Protein AF-A0A8J1YRP2-F1 (afdb_monomer_lite)

Secondary structure (DSSP, 8-state):
----EEEEHHHH----TT-------SHHHHHHHHTSPBPTTSPBPTTT---TTTTSHHHHHHHHHHHTTTTTT-B--EEETTTEEEE-BTTSSSS----TTSS-B-----TT----STTEEEE--SSTT-B-S-EEEESS--GGGTTTS-EEEE--SSTTTHHHHHHHS-B-TTS-BSS-EEEE-

pLDDT: mean 81.06, std 19.36, range [32.97, 98.31]

Radius of gyration: 17.51 Å; chains: 1; bounding box: 32×32×60 Å

Sequence (185 aa):
MSNALRVPVSVLFFFRLNRLQETPTSSADRDLLRSSPQDSRGSFLPSNIAPRIARLRGNQNFLALAASGYYDGTIFHRNIKAFMIQGGDPNGTGKGGQSIWDRPFADEVRQTLRFNTRGIVAMANGGPDTNKSQFFITYAKQTSLDGKYSIFGKVIDGADSTLDLMEKVPVNEKSRPLVEVRLYN

Structure (mmCIF, N/CA/C/O backbone):
data_AF-A0A8J1YRP2-F1
#
_entry.id   AF-A0A8J1YRP2-F1
#
loop_
_atom_site.group_PDB
_atom_site.id
_atom_site.type_symbol
_atom_site.label_atom_id
_atom_site.label_alt_id
_atom_site.label_comp_id
_atom_site.label_asym_id
_atom_site.label_entity_id
_atom_site.label_seq_id
_atom_site.pdbx_PDB_ins_code
_atom_site.Cartn_x
_atom_site.Cartn_y
_atom_site.Cartn_z
_atom_site.occupancy
_atom_site.B_iso_or_equiv
_atom_site.auth_seq_id
_atom_site.auth_comp_id
_atom_site.auth_asym_id
_atom_site.auth_atom_id
_atom_site.pdbx_PDB_model_num
ATOM 1 N N . MET A 1 1 ? -16.092 -18.349 14.918 1.00 40.84 1 MET A N 1
ATOM 2 C CA . MET A 1 1 ? -16.184 -17.683 13.599 1.00 40.84 1 MET A CA 1
ATOM 3 C C . MET A 1 1 ? -15.313 -16.434 13.675 1.00 40.84 1 MET A C 1
ATOM 5 O O . MET A 1 1 ? -15.473 -15.688 14.627 1.00 40.84 1 MET A O 1
ATOM 9 N N . SER A 1 2 ? -14.308 -16.276 12.808 1.00 49.97 2 SER A N 1
ATOM 10 C CA . SER A 1 2 ? -13.352 -15.156 12.906 1.00 49.97 2 SER A CA 1
ATOM 11 C C . SER A 1 2 ? -14.024 -13.836 12.503 1.00 49.97 2 SER A C 1
ATOM 13 O O . SER A 1 2 ? -14.558 -13.753 11.400 1.00 49.97 2 SER A O 1
ATOM 15 N N . ASN A 1 3 ? -13.975 -12.820 13.373 1.00 66.44 3 ASN A N 1
ATOM 16 C CA . ASN A 1 3 ? -14.531 -11.469 13.167 1.00 66.44 3 ASN A CA 1
ATOM 17 C C . ASN A 1 3 ? -13.722 -10.610 12.167 1.00 66.44 3 ASN A C 1
ATOM 19 O O . ASN A 1 3 ? -13.788 -9.386 12.215 1.00 66.44 3 ASN A O 1
ATOM 23 N N . ALA A 1 4 ? -12.921 -11.218 11.290 1.00 75.19 4 ALA A N 1
ATOM 24 C CA . ALA A 1 4 ? -12.064 -10.482 10.368 1.00 75.19 4 ALA A CA 1
ATOM 25 C C . ALA A 1 4 ? -12.878 -9.719 9.308 1.00 75.19 4 ALA A C 1
ATOM 27 O O . ALA A 1 4 ? -13.775 -10.283 8.672 1.00 75.19 4 ALA A O 1
ATOM 28 N N . LEU A 1 5 ? -12.515 -8.455 9.068 1.00 81.62 5 LEU A N 1
ATOM 29 C CA . LEU A 1 5 ? -13.041 -7.676 7.950 1.00 81.62 5 LEU A CA 1
ATOM 30 C C . LEU A 1 5 ? -12.453 -8.242 6.653 1.00 81.62 5 LEU A C 1
ATOM 32 O O . LEU A 1 5 ? -11.240 -8.197 6.438 1.00 81.62 5 LEU A O 1
ATOM 36 N N . ARG A 1 6 ? -13.311 -8.796 5.793 1.00 80.81 6 ARG A N 1
ATOM 37 C CA . ARG A 1 6 ? -12.904 -9.358 4.502 1.00 80.81 6 ARG A CA 1
ATOM 38 C C . ARG A 1 6 ? -12.938 -8.280 3.430 1.00 80.81 6 ARG A C 1
ATOM 40 O O . ARG A 1 6 ? -13.972 -7.652 3.220 1.00 80.81 6 ARG A O 1
ATOM 47 N N . VAL A 1 7 ? -11.817 -8.095 2.751 1.00 75.00 7 VAL A N 1
ATOM 48 C CA . VAL A 1 7 ? -11.668 -7.166 1.634 1.00 75.00 7 VAL A CA 1
ATOM 49 C C . VAL A 1 7 ? -11.379 -8.001 0.396 1.00 75.00 7 VAL A C 1
ATOM 51 O O . VAL A 1 7 ? -10.341 -8.667 0.356 1.00 75.00 7 VAL A O 1
ATOM 54 N N . PRO A 1 8 ? -12.279 -8.018 -0.599 1.00 74.38 8 PRO A N 1
ATOM 55 C CA . PRO A 1 8 ? -12.006 -8.764 -1.801 1.00 74.38 8 PRO A CA 1
ATOM 56 C C . PRO A 1 8 ? -10.872 -8.080 -2.562 1.00 74.38 8 PRO A C 1
ATOM 58 O O . PRO A 1 8 ? -10.822 -6.852 -2.689 1.00 74.38 8 PRO A O 1
ATOM 61 N N . VAL A 1 9 ? -9.968 -8.884 -3.099 1.00 65.25 9 VAL A N 1
ATOM 62 C CA . VAL A 1 9 ? -8.886 -8.449 -3.971 1.00 65.25 9 VAL A CA 1
ATOM 63 C C . VAL A 1 9 ? -9.492 -7.681 -5.155 1.00 65.25 9 VAL A C 1
ATOM 65 O O . VAL A 1 9 ? -8.979 -6.620 -5.494 1.00 65.25 9 VAL A O 1
ATOM 68 N N . SER A 1 10 ? -10.682 -8.072 -5.640 1.00 65.06 10 SER A N 1
ATOM 69 C CA . SER A 1 10 ? -11.483 -7.353 -6.652 1.00 65.06 10 SER A CA 1
ATOM 70 C C . SER A 1 10 ? -11.666 -5.839 -6.389 1.00 65.06 10 SER A C 1
ATOM 72 O O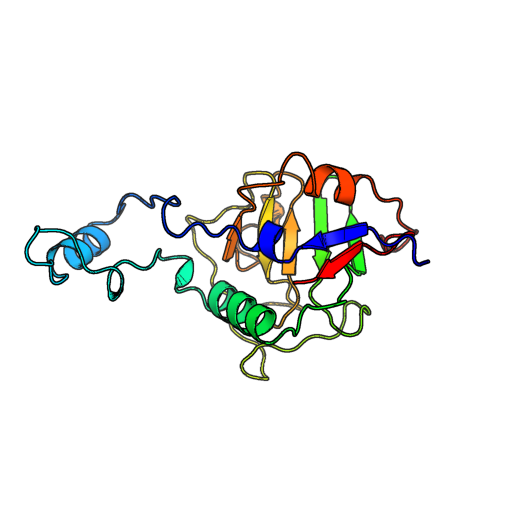 . SER A 1 10 ? -11.612 -5.051 -7.333 1.00 65.06 10 SER A O 1
ATOM 74 N N . VAL A 1 11 ? -11.792 -5.402 -5.125 1.00 59.66 11 VAL A N 1
ATOM 75 C CA . VAL A 1 11 ? -11.923 -3.975 -4.739 1.00 59.66 11 VAL A CA 1
ATOM 76 C C . VAL A 1 11 ? -10.613 -3.202 -4.930 1.00 59.66 11 VAL A C 1
ATOM 78 O O . VAL A 1 11 ? -10.632 -2.026 -5.288 1.00 59.66 11 VAL A O 1
ATOM 81 N N . LEU A 1 12 ? -9.458 -3.858 -4.784 1.00 56.12 12 LEU A N 1
ATOM 82 C CA . LEU A 1 12 ? -8.166 -3.294 -5.204 1.00 56.12 12 LEU A CA 1
ATOM 83 C C . LEU A 1 12 ? -7.935 -3.414 -6.716 1.00 56.12 12 LEU A C 1
ATOM 85 O O . LEU A 1 12 ? -7.135 -2.677 -7.290 1.00 56.12 12 LEU A O 1
ATOM 89 N N . PHE A 1 13 ? -8.625 -4.358 -7.348 1.00 53.44 13 PHE A N 1
ATOM 90 C CA . PHE A 1 13 ? -8.430 -4.802 -8.727 1.00 53.44 13 PHE A CA 1
ATOM 91 C C . PHE A 1 13 ? -9.177 -3.995 -9.769 1.00 53.44 13 PHE A C 1
ATOM 93 O O . PHE A 1 13 ? -9.052 -4.277 -10.963 1.00 53.44 13 PHE A O 1
ATOM 100 N N . PHE A 1 14 ? -9.890 -2.949 -9.370 1.00 48.50 14 PHE A N 1
ATOM 101 C CA . PHE A 1 14 ? -10.460 -2.021 -10.326 1.00 48.50 14 PHE A CA 1
ATOM 102 C C . PHE A 1 14 ? -9.378 -1.099 -10.931 1.00 48.50 14 PHE A C 1
ATOM 104 O O . PHE A 1 14 ? -9.433 0.123 -10.894 1.00 48.50 14 PHE A O 1
ATOM 111 N N . PHE A 1 15 ? -8.414 -1.695 -11.626 1.00 42.34 15 PHE A N 1
ATOM 112 C CA . PHE A 1 15 ? -7.890 -1.111 -12.847 1.00 42.34 15 PHE A CA 1
ATOM 113 C C . PHE A 1 15 ? -8.860 -1.461 -13.957 1.00 42.34 15 PHE A C 1
ATOM 115 O O . PHE A 1 15 ? -8.647 -2.389 -14.737 1.00 42.34 15 PHE A O 1
ATOM 122 N N . ARG A 1 16 ? -9.944 -0.693 -14.080 1.00 37.22 16 ARG A N 1
ATOM 123 C CA . ARG A 1 16 ? -10.623 -0.682 -15.369 1.00 37.22 16 ARG A CA 1
ATOM 124 C C . ARG A 1 16 ? -9.638 -0.049 -16.351 1.00 37.22 16 ARG A C 1
ATOM 126 O O . ARG A 1 16 ? -9.471 1.170 -16.358 1.00 37.22 16 ARG A O 1
ATOM 133 N N . LEU A 1 17 ? -9.029 -0.886 -17.192 1.00 39.69 17 LEU A N 1
ATOM 134 C CA . LEU A 1 17 ? -8.173 -0.566 -18.348 1.00 39.69 17 LEU A CA 1
ATOM 135 C C . LEU A 1 17 ? -8.757 0.488 -19.319 1.00 39.69 17 LEU A C 1
ATOM 137 O O . LEU A 1 17 ? -8.124 0.813 -20.311 1.00 39.69 17 LEU A O 1
ATOM 141 N N . ASN A 1 18 ? -9.930 1.061 -19.032 1.00 32.97 18 ASN A N 1
ATOM 142 C CA . ASN A 1 18 ? -10.639 2.014 -19.877 1.00 32.97 18 ASN A CA 1
ATOM 143 C C . ASN A 1 18 ? -10.766 3.433 -19.308 1.00 32.97 18 ASN A C 1
ATOM 145 O O . ASN A 1 18 ? -11.450 4.245 -19.930 1.00 32.97 18 ASN A O 1
ATOM 149 N N . ARG A 1 19 ? -10.180 3.784 -18.150 1.00 35.91 19 ARG A N 1
ATOM 150 C CA . ARG A 1 19 ? -10.361 5.162 -17.643 1.00 35.91 19 ARG A CA 1
ATOM 151 C C . ARG A 1 19 ? -9.274 5.743 -16.745 1.00 35.91 19 ARG A C 1
ATOM 153 O O . ARG A 1 19 ? -9.560 6.534 -15.856 1.00 35.91 19 ARG A O 1
ATOM 160 N N . LEU A 1 20 ? -8.018 5.469 -17.063 1.00 37.38 20 LEU A N 1
ATOM 161 C CA . LEU A 1 20 ? -7.028 6.540 -16.994 1.00 37.38 20 LEU A CA 1
ATOM 162 C C . LEU A 1 20 ? -6.769 6.940 -18.438 1.00 37.38 20 LEU A C 1
ATOM 164 O O . LEU A 1 20 ? -5.880 6.403 -19.091 1.00 37.38 20 LEU A O 1
ATOM 168 N N . GLN A 1 21 ? -7.618 7.829 -18.960 1.00 37.88 21 GLN A N 1
ATOM 169 C CA . GLN A 1 21 ? -7.232 8.620 -20.118 1.00 37.88 21 GLN A CA 1
ATOM 170 C C . GLN A 1 21 ? -6.044 9.475 -19.670 1.00 37.88 21 GLN A C 1
ATOM 172 O O . GLN A 1 21 ? -6.203 10.625 -19.274 1.00 37.88 21 GLN A O 1
ATOM 177 N N . GLU A 1 22 ? -4.837 8.917 -19.721 1.00 41.91 22 GLU A N 1
ATOM 178 C CA . GLU A 1 22 ? -3.716 9.750 -20.110 1.00 41.91 22 GLU A CA 1
ATOM 179 C C . GLU A 1 22 ? -4.039 10.142 -21.553 1.00 41.91 22 GLU A C 1
ATOM 181 O O . GLU A 1 22 ? -3.798 9.385 -22.491 1.00 41.91 22 GLU A O 1
ATOM 186 N N . THR A 1 23 ? -4.697 11.292 -21.739 1.00 38.69 23 THR A N 1
ATOM 187 C CA . THR A 1 23 ? -4.646 11.972 -23.033 1.00 38.69 23 THR A CA 1
ATOM 188 C C . THR A 1 23 ? -3.172 12.000 -23.417 1.00 38.69 23 THR A C 1
ATOM 190 O O . THR A 1 23 ? -2.392 12.457 -22.581 1.00 38.69 23 THR A O 1
ATOM 193 N N . PRO A 1 24 ? -2.755 11.499 -24.591 1.00 43.19 24 PRO A N 1
ATOM 194 C CA . PRO A 1 24 ? -1.345 11.489 -24.960 1.00 43.19 24 PRO A CA 1
ATOM 195 C C . PRO A 1 24 ? -0.830 12.933 -24.913 1.00 43.19 24 PRO A C 1
ATOM 197 O O . PRO A 1 24 ? -1.204 13.773 -25.741 1.00 43.19 24 PRO A O 1
ATOM 200 N N . THR A 1 25 ? -0.064 13.237 -23.862 1.00 43.47 25 THR A N 1
ATOM 201 C CA . THR A 1 25 ? 0.380 14.593 -23.510 1.00 43.47 25 THR A CA 1
ATOM 202 C C . THR A 1 25 ? 1.659 14.972 -24.243 1.00 43.47 25 THR A C 1
ATOM 204 O O . THR A 1 25 ? 1.977 16.154 -24.329 1.00 43.47 25 THR A O 1
ATOM 207 N N . SER A 1 26 ? 2.370 13.994 -24.813 1.00 54.38 26 SER A N 1
ATOM 208 C CA . SER A 1 26 ? 3.599 14.203 -25.575 1.00 54.38 26 SER A CA 1
ATOM 209 C C . SER A 1 26 ? 3.415 13.898 -27.067 1.00 54.38 26 SER A C 1
ATOM 211 O O . SER A 1 26 ? 2.577 13.078 -27.452 1.00 54.38 26 SER A O 1
ATOM 213 N N . SER A 1 27 ? 4.206 14.555 -27.921 1.00 51.16 27 SER A N 1
ATOM 214 C CA . SER A 1 27 ? 4.260 14.271 -29.363 1.00 51.16 27 SER A CA 1
ATOM 215 C C . SER A 1 27 ? 4.633 12.812 -29.640 1.00 51.16 27 SER A C 1
ATOM 217 O O . SER A 1 27 ? 3.983 12.166 -30.452 1.00 51.16 27 SER A O 1
ATOM 219 N N . ALA A 1 28 ? 5.575 12.259 -28.873 1.00 52.09 28 ALA A N 1
ATOM 220 C CA . ALA A 1 28 ? 6.002 10.866 -28.982 1.00 52.09 28 ALA A CA 1
ATOM 221 C C . ALA A 1 28 ? 4.869 9.862 -28.692 1.00 52.09 28 ALA A C 1
ATOM 223 O O . ALA A 1 28 ? 4.744 8.855 -29.386 1.00 52.09 28 ALA A O 1
ATOM 224 N N . ASP A 1 29 ? 4.002 10.146 -27.711 1.00 49.16 29 ASP A N 1
ATOM 225 C CA . ASP A 1 29 ? 2.844 9.291 -27.414 1.00 49.16 29 ASP A CA 1
ATOM 226 C C . ASP A 1 29 ? 1.795 9.348 -28.541 1.00 49.16 29 ASP A C 1
ATOM 228 O O . ASP A 1 29 ? 1.151 8.342 -28.843 1.00 49.16 29 ASP A O 1
ATOM 232 N N . ARG A 1 30 ? 1.635 10.506 -29.200 1.00 57.31 30 ARG A N 1
ATOM 233 C CA . ARG A 1 30 ? 0.752 10.653 -30.372 1.00 57.31 30 ARG A CA 1
ATOM 234 C C . ARG A 1 30 ? 1.306 9.928 -31.596 1.00 57.31 30 ARG A C 1
ATOM 236 O O . ARG A 1 30 ? 0.523 9.338 -32.339 1.00 57.31 30 ARG A O 1
ATOM 243 N N . ASP A 1 31 ? 2.620 9.934 -31.779 1.00 57.06 31 ASP A N 1
ATOM 244 C CA . ASP A 1 31 ? 3.290 9.255 -32.892 1.00 57.06 31 ASP A CA 1
ATOM 245 C C . ASP A 1 31 ? 3.261 7.727 -32.730 1.00 57.06 31 ASP A C 1
ATOM 247 O O . ASP A 1 31 ? 3.012 7.009 -33.698 1.00 57.06 31 ASP A O 1
ATOM 251 N N . LEU A 1 32 ? 3.398 7.219 -31.499 1.00 51.56 32 LEU A N 1
ATOM 252 C CA . LEU A 1 32 ? 3.183 5.801 -31.169 1.00 51.56 32 LEU A CA 1
ATOM 253 C C . LEU A 1 32 ? 1.730 5.355 -31.392 1.00 51.56 32 LEU A C 1
ATOM 255 O O . LEU A 1 32 ? 1.480 4.232 -31.832 1.00 51.56 32 LEU A O 1
ATOM 259 N N . LEU A 1 33 ? 0.761 6.236 -31.123 1.00 53.84 33 LEU A N 1
ATOM 260 C CA . LEU A 1 33 ? -0.645 5.967 -31.423 1.00 53.84 33 LEU A CA 1
ATOM 261 C C . LEU A 1 33 ? -0.872 5.875 -32.938 1.00 53.84 33 LEU A C 1
ATOM 263 O O . LEU A 1 33 ? -1.530 4.955 -33.409 1.00 53.84 33 LEU A O 1
ATOM 267 N N . ARG A 1 34 ? -0.299 6.809 -33.708 1.00 59.34 34 ARG A N 1
ATOM 268 C CA . ARG A 1 34 ? -0.444 6.879 -35.173 1.00 59.34 34 ARG A CA 1
ATOM 269 C C . ARG A 1 34 ? 0.252 5.737 -35.913 1.00 59.34 34 ARG A C 1
ATOM 271 O O . ARG A 1 34 ? -0.201 5.380 -36.993 1.00 59.34 34 ARG A O 1
ATOM 278 N N . SER A 1 35 ? 1.318 5.169 -35.350 1.00 56.94 35 SER A N 1
ATOM 279 C CA . SER A 1 35 ? 2.045 4.034 -35.938 1.00 56.94 35 SER A CA 1
ATOM 280 C C . SER A 1 35 ? 1.477 2.661 -35.557 1.00 56.94 35 SER A C 1
ATOM 282 O O . SER A 1 35 ? 1.935 1.641 -36.072 1.00 56.94 35 SER A O 1
ATOM 284 N N . SER A 1 36 ? 0.474 2.611 -34.676 1.00 55.91 36 SER A N 1
ATOM 285 C CA . SER A 1 36 ? -0.138 1.356 -34.238 1.00 55.91 36 SER A CA 1
ATOM 286 C C . SER A 1 36 ? -1.098 0.787 -35.299 1.00 55.91 36 SER A C 1
ATOM 288 O O . SER A 1 36 ? -1.969 1.519 -35.774 1.00 55.91 36 SER A O 1
ATOM 290 N N . PRO A 1 37 ? -1.013 -0.519 -35.633 1.00 54.34 37 PRO A N 1
ATOM 291 C CA . PRO A 1 37 ? -1.976 -1.194 -36.499 1.00 54.34 37 PRO A CA 1
ATOM 292 C C . PRO A 1 37 ? -3.422 -1.020 -36.016 1.00 54.34 37 PRO A C 1
ATOM 294 O O . PRO A 1 37 ? -3.736 -1.246 -34.841 1.00 54.34 37 PRO A O 1
ATOM 297 N N . GLN A 1 38 ? -4.293 -0.624 -36.940 1.00 59.19 38 GLN A N 1
ATOM 298 C CA . GLN A 1 38 ? -5.734 -0.506 -36.732 1.00 59.19 38 GLN A CA 1
ATOM 299 C C . GLN A 1 38 ? -6.435 -1.780 -37.211 1.00 59.19 38 GLN A C 1
ATOM 301 O O . GLN A 1 38 ? -5.977 -2.434 -38.149 1.00 59.19 38 GLN A O 1
ATOM 306 N N . ASP A 1 39 ? -7.544 -2.140 -36.568 1.00 60.94 39 ASP A N 1
ATOM 307 C CA . ASP A 1 39 ? -8.444 -3.162 -37.089 1.00 60.94 39 ASP A CA 1
ATOM 308 C C . ASP A 1 39 ? -9.205 -2.643 -38.321 1.00 60.94 39 ASP A C 1
ATOM 310 O O . ASP A 1 39 ? -9.162 -1.462 -38.672 1.00 60.94 39 ASP A O 1
ATOM 314 N N . SER A 1 40 ? -9.944 -3.531 -38.980 1.00 60.97 40 SER A N 1
ATOM 315 C CA . SER A 1 40 ? -10.744 -3.213 -40.171 1.00 60.97 40 SER A CA 1
ATOM 316 C C . SER A 1 40 ? -11.845 -2.166 -39.945 1.00 60.97 40 SER A C 1
ATOM 318 O O . SER A 1 40 ? -12.499 -1.755 -40.900 1.00 60.97 40 SER A O 1
ATOM 320 N N . ARG A 1 41 ? -12.057 -1.718 -38.702 1.00 69.12 41 ARG A N 1
ATOM 321 C CA . ARG A 1 41 ? -13.010 -0.671 -38.315 1.00 69.12 41 ARG A CA 1
ATOM 322 C C . ARG A 1 41 ? -12.305 0.626 -37.898 1.00 69.12 41 ARG A C 1
ATOM 324 O O . ARG A 1 41 ? -12.958 1.528 -37.379 1.00 69.12 41 ARG A O 1
ATOM 331 N N . GLY A 1 42 ? -10.988 0.726 -38.105 1.00 55.50 42 GLY A N 1
ATOM 332 C CA . GLY A 1 42 ? -10.180 1.893 -37.740 1.00 55.50 42 GLY A CA 1
ATOM 333 C C . GLY A 1 42 ? -9.900 2.010 -36.239 1.00 55.50 42 GLY A C 1
ATOM 334 O O . GLY A 1 42 ? -9.415 3.046 -35.784 1.00 55.50 42 GLY A O 1
ATOM 335 N N . SER A 1 43 ? -10.207 0.978 -35.449 1.00 53.88 43 SER A N 1
ATOM 336 C CA . SER A 1 43 ? -9.947 0.971 -34.011 1.00 53.88 43 SER A CA 1
ATOM 337 C C . SER A 1 43 ? -8.573 0.371 -33.715 1.00 53.88 43 SER A C 1
ATOM 339 O O . SER A 1 43 ? -8.175 -0.642 -34.284 1.00 53.88 43 SER A O 1
ATOM 341 N N . PHE A 1 44 ? -7.801 1.022 -32.848 1.00 55.72 44 PHE A N 1
ATOM 342 C CA . PHE A 1 44 ? -6.459 0.558 -32.503 1.00 55.72 44 PHE A CA 1
ATOM 343 C C . PHE A 1 44 ? -6.513 -0.756 -31.713 1.00 55.72 44 PHE A C 1
ATOM 345 O O . PHE A 1 44 ? -7.293 -0.882 -30.765 1.00 55.72 44 PHE A O 1
ATOM 352 N N . LEU A 1 45 ? -5.662 -1.723 -32.073 1.00 44.62 45 LEU A N 1
ATOM 353 C CA . LEU A 1 45 ? -5.622 -3.014 -31.386 1.00 44.62 45 LEU A CA 1
ATOM 354 C C . LEU A 1 45 ? -5.184 -2.851 -29.909 1.00 44.62 45 LEU A C 1
ATOM 356 O O . LEU A 1 45 ? -4.177 -2.185 -29.641 1.00 44.62 45 LEU A O 1
ATOM 360 N N . PRO A 1 46 ? -5.876 -3.494 -28.939 1.00 45.31 46 PRO A N 1
ATOM 361 C CA . PRO A 1 46 ? -5.610 -3.349 -27.500 1.00 45.31 46 PRO A CA 1
ATOM 362 C C . PRO A 1 46 ? -4.177 -3.686 -27.062 1.00 45.31 46 PRO A C 1
ATOM 364 O O . PRO A 1 46 ? -3.728 -3.228 -26.013 1.00 45.31 46 PRO A O 1
ATOM 367 N N . SER A 1 47 ? -3.440 -4.466 -27.857 1.00 44.94 47 SER A N 1
ATOM 368 C CA . SER A 1 47 ? -2.066 -4.878 -27.555 1.00 44.94 47 SER A CA 1
ATOM 369 C C . SER A 1 47 ? -1.055 -3.725 -27.590 1.00 44.94 47 SER A C 1
ATOM 371 O O . SER A 1 47 ? -0.065 -3.772 -26.859 1.00 44.94 47 SER A O 1
ATOM 373 N N . ASN A 1 48 ? -1.308 -2.655 -28.354 1.00 44.03 48 ASN A N 1
ATOM 374 C CA . ASN A 1 48 ? -0.357 -1.542 -28.495 1.00 44.03 48 ASN A CA 1
ATOM 375 C C . A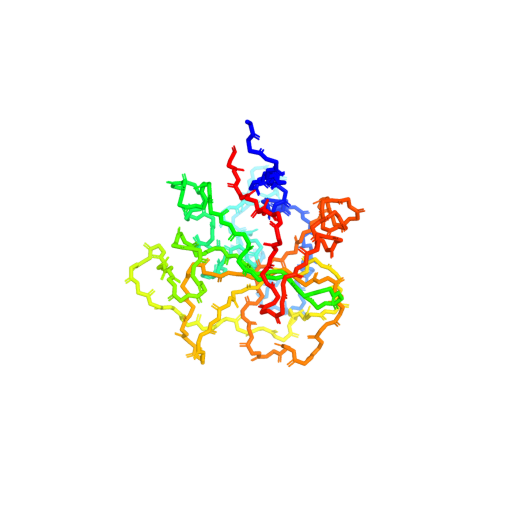SN A 1 48 ? -0.656 -0.335 -27.594 1.00 44.03 48 ASN A C 1
ATOM 377 O O . ASN A 1 48 ? 0.243 0.471 -27.346 1.00 44.03 48 ASN A O 1
ATOM 381 N N . ILE A 1 49 ? -1.859 -0.261 -27.012 1.00 48.50 49 ILE A N 1
ATOM 382 C CA . ILE A 1 49 ? -2.319 0.841 -26.146 1.00 48.50 49 ILE A CA 1
ATOM 383 C C . ILE A 1 49 ? -2.722 0.306 -24.764 1.00 48.50 49 ILE A C 1
ATOM 385 O O . ILE A 1 49 ? -3.760 0.645 -24.203 1.00 48.50 49 ILE A O 1
ATOM 389 N N . ALA A 1 50 ? -1.895 -0.556 -24.173 1.00 48.22 50 ALA A N 1
ATOM 390 C CA . ALA A 1 50 ? -1.997 -0.771 -22.735 1.00 48.22 50 ALA A CA 1
ATOM 391 C C . ALA A 1 50 ? -1.658 0.562 -22.030 1.00 48.22 50 ALA A C 1
ATOM 393 O O . ALA A 1 50 ? -0.614 1.145 -22.348 1.00 48.22 50 ALA A O 1
ATOM 394 N N . PRO A 1 51 ? -2.487 1.059 -21.088 1.00 56.72 51 PRO A N 1
ATOM 395 C CA . PRO A 1 51 ? -2.203 2.283 -20.342 1.00 56.72 51 PRO A CA 1
ATOM 396 C C . PRO A 1 51 ? -0.780 2.252 -19.783 1.00 56.72 51 PRO A C 1
ATOM 398 O O . PRO A 1 51 ? -0.337 1.211 -19.292 1.00 56.72 51 PRO A O 1
ATOM 401 N N . ARG A 1 52 ? -0.048 3.375 -19.808 1.00 61.09 52 ARG A N 1
ATOM 402 C CA . ARG A 1 52 ? 1.364 3.400 -19.367 1.00 61.09 52 ARG A CA 1
ATOM 403 C C . ARG A 1 52 ? 1.550 2.913 -17.922 1.00 61.09 52 ARG A C 1
ATOM 405 O O . ARG A 1 52 ? 2.676 2.578 -17.561 1.00 61.09 52 ARG A O 1
ATOM 412 N N .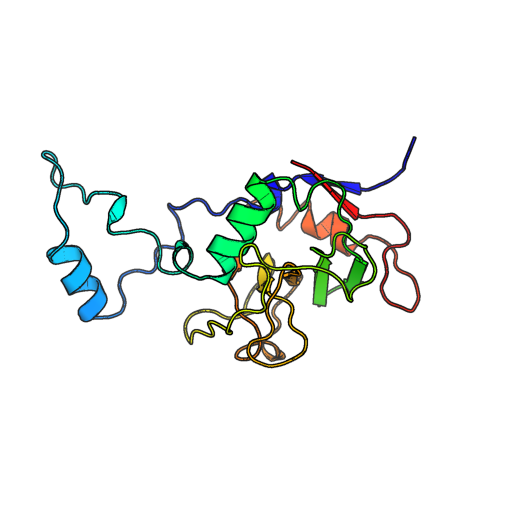 ILE A 1 53 ? 0.489 2.895 -17.108 1.00 57.50 53 ILE A N 1
ATOM 413 C CA . ILE A 1 53 ? 0.453 2.314 -15.756 1.00 57.50 53 ILE A CA 1
ATOM 414 C C . ILE A 1 53 ? 0.405 0.778 -15.772 1.00 57.50 53 ILE A C 1
ATOM 416 O O . ILE A 1 53 ? 1.093 0.153 -14.976 1.00 57.50 53 ILE A O 1
ATOM 420 N N . ALA A 1 54 ? -0.325 0.153 -16.701 1.00 62.31 54 ALA A N 1
ATOM 421 C CA . ALA A 1 54 ? -0.370 -1.309 -16.840 1.00 62.31 54 ALA A CA 1
ATOM 422 C C . ALA A 1 54 ? 0.995 -1.907 -17.237 1.00 62.31 54 ALA A C 1
ATOM 424 O O . ALA A 1 54 ? 1.257 -3.087 -17.028 1.00 62.31 54 ALA A O 1
ATOM 425 N N . ARG A 1 55 ? 1.887 -1.082 -17.802 1.00 71.94 55 ARG A N 1
ATOM 426 C CA . ARG A 1 55 ? 3.271 -1.457 -18.126 1.00 71.94 55 ARG A CA 1
ATOM 427 C C . ARG A 1 55 ? 4.254 -1.289 -16.962 1.00 71.94 55 ARG A C 1
ATOM 429 O O . ARG A 1 55 ? 5.413 -1.644 -17.131 1.00 71.94 55 ARG A O 1
ATOM 436 N N . LEU A 1 56 ? 3.826 -0.739 -15.822 1.00 83.25 56 LEU A N 1
ATOM 437 C CA . LEU A 1 56 ? 4.680 -0.631 -14.639 1.00 83.25 56 LEU A CA 1
ATOM 438 C C . LEU A 1 56 ? 4.935 -2.024 -14.060 1.00 83.25 56 LEU A C 1
ATOM 440 O O . LEU A 1 56 ? 3.992 -2.794 -13.860 1.00 83.25 56 LEU A O 1
ATOM 444 N N . ARG A 1 57 ? 6.187 -2.328 -13.724 1.00 89.62 57 ARG A N 1
ATOM 445 C CA . ARG A 1 57 ? 6.565 -3.532 -12.975 1.00 89.62 57 ARG A CA 1
ATOM 446 C C . ARG A 1 57 ? 5.802 -3.650 -11.666 1.00 89.62 57 ARG A C 1
ATOM 448 O O . ARG A 1 57 ? 5.399 -4.755 -11.324 1.00 89.62 57 ARG A O 1
ATOM 455 N N . GLY A 1 58 ? 5.536 -2.540 -10.973 1.00 90.06 58 GLY A N 1
ATOM 456 C CA . GLY A 1 58 ? 4.685 -2.556 -9.776 1.00 90.06 58 GLY A CA 1
ATOM 457 C C . GLY A 1 58 ? 3.295 -3.147 -10.048 1.00 90.06 58 GLY A C 1
ATOM 458 O O . GLY A 1 58 ? 2.825 -4.008 -9.305 1.00 90.06 58 GLY A O 1
ATOM 459 N N . ASN A 1 59 ? 2.678 -2.753 -11.166 1.00 88.88 59 ASN A N 1
ATOM 460 C CA . ASN A 1 59 ? 1.371 -3.253 -11.588 1.00 88.88 59 ASN A CA 1
ATOM 461 C C . ASN A 1 59 ? 1.442 -4.727 -12.024 1.00 88.88 59 ASN A C 1
ATOM 463 O O . ASN A 1 59 ? 0.675 -5.546 -11.527 1.00 88.88 59 ASN A O 1
ATOM 467 N N . GLN A 1 60 ? 2.405 -5.079 -12.880 1.00 89.62 60 GLN A N 1
ATOM 468 C CA . GLN A 1 60 ? 2.609 -6.454 -13.353 1.00 89.62 60 GLN A CA 1
ATOM 469 C C . GLN A 1 60 ? 2.852 -7.431 -12.198 1.00 89.62 60 GLN A C 1
ATOM 471 O O . GLN A 1 60 ? 2.243 -8.496 -12.149 1.00 89.62 60 GLN A O 1
ATOM 476 N N . ASN A 1 61 ? 3.704 -7.042 -11.249 1.00 93.19 61 ASN A N 1
ATOM 477 C CA . ASN A 1 61 ? 3.994 -7.808 -10.046 1.00 93.19 61 ASN A CA 1
ATOM 478 C C . ASN A 1 61 ? 2.734 -8.036 -9.210 1.00 93.19 61 ASN A C 1
ATOM 480 O O . ASN A 1 61 ? 2.418 -9.173 -8.874 1.00 93.19 61 ASN A O 1
ATOM 484 N N . PHE A 1 62 ? 1.997 -6.965 -8.906 1.00 92.62 62 PHE A N 1
ATOM 485 C CA . PHE A 1 62 ? 0.785 -7.051 -8.100 1.00 92.62 62 PHE A CA 1
ATOM 486 C C . PHE A 1 62 ? -0.277 -7.948 -8.751 1.00 92.62 62 PHE A C 1
ATOM 488 O O . PHE A 1 62 ? -0.827 -8.829 -8.091 1.00 92.62 62 PHE A O 1
ATOM 495 N N . LEU A 1 63 ? -0.530 -7.767 -10.053 1.00 89.06 63 LEU A N 1
ATOM 496 C CA . LEU A 1 63 ? -1.507 -8.570 -10.789 1.00 89.06 63 LEU A CA 1
ATOM 497 C C . LEU A 1 63 ? -1.109 -10.048 -10.847 1.00 89.06 63 LEU A C 1
ATOM 499 O O . LEU A 1 63 ? -1.957 -10.909 -10.627 1.00 89.06 63 LEU A O 1
ATOM 503 N N . ALA A 1 64 ? 0.166 -10.349 -11.104 1.00 89.88 64 ALA A N 1
ATOM 504 C CA . ALA A 1 64 ? 0.640 -11.727 -11.176 1.00 89.88 64 ALA A CA 1
ATOM 505 C C . ALA A 1 64 ? 0.576 -12.440 -9.815 1.00 89.88 64 ALA A C 1
ATOM 507 O O . ALA A 1 64 ? 0.131 -13.583 -9.753 1.00 89.88 64 ALA A O 1
ATOM 508 N N . LEU A 1 65 ? 0.958 -11.759 -8.727 1.00 92.62 65 LEU A N 1
ATOM 509 C CA . LEU A 1 65 ? 0.866 -12.304 -7.368 1.00 92.62 65 LEU A CA 1
ATOM 510 C C . LEU A 1 65 ? -0.591 -12.553 -6.953 1.00 92.62 65 LEU A C 1
ATOM 512 O O . LEU A 1 65 ? -0.919 -13.592 -6.393 1.00 92.62 65 LEU A O 1
ATOM 516 N N . ALA A 1 66 ? -1.502 -11.634 -7.249 1.00 89.88 66 ALA A N 1
ATOM 517 C CA . ALA A 1 66 ? -2.910 -11.864 -6.945 1.00 89.88 66 ALA A CA 1
ATOM 518 C C . ALA A 1 66 ? -3.514 -13.017 -7.759 1.00 89.88 66 ALA A C 1
ATOM 520 O O . ALA A 1 66 ? -4.283 -13.809 -7.218 1.00 89.88 66 ALA A O 1
ATOM 521 N N . ALA A 1 67 ? -3.153 -13.125 -9.043 1.00 88.19 67 ALA A N 1
ATOM 522 C CA . ALA A 1 67 ? -3.619 -14.199 -9.914 1.00 88.19 67 ALA A CA 1
ATOM 523 C C . ALA A 1 67 ? -3.109 -15.579 -9.465 1.00 88.19 67 ALA A C 1
ATOM 525 O O . ALA A 1 67 ? -3.779 -16.578 -9.709 1.00 88.19 67 ALA A O 1
ATOM 526 N N . SER A 1 68 ? -1.957 -15.645 -8.788 1.00 91.00 68 SER A N 1
ATOM 527 C CA . SER A 1 68 ? -1.441 -16.882 -8.189 1.00 91.00 68 SER A CA 1
ATOM 528 C C . SER A 1 68 ? -2.007 -17.187 -6.795 1.00 91.00 68 SER A C 1
ATOM 530 O O . SER A 1 68 ? -1.595 -18.168 -6.179 1.00 91.00 68 SER A O 1
ATOM 532 N N . GLY A 1 69 ? -2.926 -16.361 -6.278 1.00 91.44 69 GLY A N 1
ATOM 533 C CA . GLY A 1 69 ? -3.473 -16.495 -4.924 1.00 91.44 69 GLY A CA 1
ATOM 534 C C . GLY A 1 69 ? -2.497 -16.086 -3.816 1.00 91.44 69 GLY A C 1
ATOM 535 O O . GLY A 1 69 ? -2.764 -16.307 -2.639 1.00 91.44 69 GLY A O 1
ATOM 536 N N . TYR A 1 70 ? -1.367 -15.452 -4.149 1.00 94.50 70 TYR A N 1
ATOM 537 C CA . TYR A 1 70 ? -0.329 -15.072 -3.181 1.00 94.50 70 TYR A CA 1
ATOM 538 C C . TYR A 1 70 ? -0.844 -14.136 -2.075 1.00 94.50 70 TYR A C 1
ATOM 540 O O . TYR A 1 70 ? -0.341 -14.144 -0.952 1.00 94.50 70 TYR A O 1
ATOM 548 N N . TYR A 1 71 ? -1.840 -13.305 -2.393 1.00 94.88 71 TYR A N 1
ATOM 549 C CA . TYR A 1 71 ? -2.450 -12.383 -1.435 1.00 94.88 71 TYR A CA 1
ATOM 550 C C . TYR A 1 71 ? -3.625 -12.986 -0.653 1.00 94.88 71 TYR A C 1
ATOM 552 O O . TYR A 1 71 ? -4.108 -12.334 0.278 1.00 94.88 71 TYR A O 1
ATOM 560 N N . ASP A 1 72 ? -4.056 -14.210 -0.958 1.00 92.25 72 ASP A N 1
ATOM 561 C CA . ASP A 1 72 ? -5.210 -14.822 -0.305 1.00 92.25 72 ASP A CA 1
ATOM 562 C C . ASP A 1 72 ? -4.926 -15.111 1.171 1.00 92.25 72 ASP A C 1
ATOM 564 O O . ASP A 1 72 ? -3.926 -15.716 1.556 1.00 92.25 72 ASP A O 1
ATOM 568 N N . GLY A 1 73 ? -5.808 -14.618 2.037 1.00 92.31 73 GLY A N 1
ATOM 569 C CA . GLY A 1 73 ? -5.671 -14.709 3.486 1.00 92.31 73 GLY A CA 1
ATOM 570 C C . GLY A 1 73 ? -4.636 -13.757 4.090 1.00 92.31 73 GLY A C 1
ATOM 571 O O . GLY A 1 73 ? -4.554 -13.681 5.321 1.00 92.31 73 GLY A O 1
ATOM 572 N N . THR A 1 74 ? -3.886 -13.000 3.282 1.00 95.75 74 THR A N 1
ATOM 573 C CA . THR A 1 74 ? -2.914 -12.027 3.799 1.00 95.75 74 THR A CA 1
ATOM 574 C C . THR A 1 74 ? -3.613 -10.872 4.510 1.00 95.75 74 THR A C 1
ATOM 576 O O . THR A 1 74 ? -4.744 -10.504 4.190 1.00 95.75 74 THR A O 1
ATOM 579 N N . ILE A 1 75 ? -2.951 -10.308 5.522 1.00 96.19 75 ILE A N 1
ATOM 580 C CA . ILE A 1 75 ? -3.513 -9.236 6.350 1.00 96.19 75 ILE A CA 1
ATOM 581 C C . ILE A 1 75 ? -2.955 -7.866 5.963 1.00 96.19 75 ILE A C 1
ATOM 583 O O . ILE A 1 75 ? -1.793 -7.725 5.562 1.00 96.19 75 ILE A O 1
ATOM 587 N N . PHE A 1 76 ? -3.744 -6.828 6.217 1.00 97.19 76 PHE A N 1
ATOM 588 C CA . PHE A 1 76 ? -3.214 -5.481 6.383 1.00 97.19 76 PHE A CA 1
ATOM 589 C C . PHE A 1 76 ? -2.601 -5.359 7.777 1.00 97.19 76 PHE A C 1
ATOM 591 O O . PHE A 1 76 ? -3.294 -5.252 8.788 1.00 97.19 76 PHE A O 1
ATOM 598 N N . HIS A 1 77 ? -1.276 -5.432 7.841 1.00 97.50 77 HIS A N 1
ATOM 599 C CA . HIS A 1 77 ? -0.535 -5.509 9.099 1.00 97.50 77 HIS A CA 1
ATOM 600 C C . HIS A 1 77 ? -0.274 -4.135 9.733 1.00 97.50 77 HIS A C 1
ATOM 602 O O . HIS A 1 77 ? 0.184 -4.082 10.877 1.00 97.50 77 HIS A O 1
ATOM 608 N N . ARG A 1 78 ? -0.558 -3.036 9.018 1.00 98.12 78 ARG A N 1
ATOM 609 C CA . ARG A 1 78 ? -0.399 -1.662 9.507 1.00 98.12 78 ARG A CA 1
ATOM 610 C C . ARG A 1 78 ? -1.483 -0.748 8.935 1.00 98.12 78 ARG A C 1
ATOM 612 O O . ARG A 1 78 ? -1.677 -0.712 7.726 1.00 98.12 78 ARG A O 1
ATOM 619 N N . ASN A 1 79 ? -2.159 0.005 9.794 1.00 98.31 79 ASN A N 1
ATOM 620 C CA . ASN A 1 79 ? -3.260 0.904 9.462 1.00 98.31 79 ASN A CA 1
ATOM 621 C C . ASN A 1 79 ? -3.096 2.220 10.231 1.00 98.31 79 ASN A C 1
ATOM 623 O O . ASN A 1 79 ? -3.056 2.220 11.459 1.00 98.31 79 ASN A O 1
ATOM 627 N N . ILE A 1 80 ? -2.967 3.340 9.524 1.00 97.88 80 ILE A N 1
ATOM 628 C CA . ILE A 1 80 ? -2.810 4.668 10.126 1.00 97.88 80 ILE A CA 1
ATOM 629 C C . ILE A 1 80 ? -3.888 5.578 9.558 1.00 97.88 80 ILE A C 1
ATOM 631 O O . ILE A 1 80 ? -3.851 5.949 8.381 1.00 97.88 80 ILE A O 1
ATOM 635 N N . LYS A 1 81 ? -4.831 5.954 10.424 1.00 96.81 81 LYS A N 1
ATOM 636 C CA . LYS A 1 81 ? -5.943 6.847 10.095 1.00 96.81 81 LYS A CA 1
ATOM 637 C C . LYS A 1 81 ? -5.441 8.146 9.456 1.00 96.81 81 LYS A C 1
ATOM 639 O O . LYS A 1 81 ? -4.424 8.690 9.880 1.00 96.81 81 LYS A O 1
ATOM 644 N N . ALA A 1 82 ? -6.147 8.620 8.432 1.00 95.94 82 ALA A N 1
ATOM 645 C CA . ALA A 1 82 ? -5.824 9.780 7.599 1.00 95.94 82 ALA A CA 1
ATOM 646 C C . ALA A 1 82 ? -4.489 9.708 6.829 1.00 95.94 82 ALA A C 1
ATOM 648 O O . ALA A 1 82 ? -4.148 10.642 6.100 1.00 95.94 82 ALA A O 1
ATOM 649 N N . PHE A 1 83 ? -3.743 8.605 6.938 1.00 97.94 83 PHE A N 1
ATOM 650 C CA . PHE A 1 83 ? -2.472 8.415 6.251 1.00 97.94 83 PHE A CA 1
ATOM 651 C C . PHE A 1 83 ? -2.575 7.304 5.207 1.00 97.94 83 PHE A C 1
ATOM 653 O O . PHE A 1 83 ? -2.758 7.591 4.020 1.00 97.94 83 PHE A O 1
ATOM 660 N N . MET A 1 84 ? -2.486 6.043 5.630 1.00 97.62 84 MET A N 1
ATOM 661 C CA . MET A 1 84 ? -2.490 4.887 4.734 1.00 97.62 84 MET A CA 1
ATOM 662 C C . MET A 1 84 ? -2.765 3.580 5.477 1.00 97.62 84 MET A C 1
ATOM 664 O O . MET A 1 84 ? -2.638 3.498 6.702 1.00 97.62 84 MET A O 1
ATOM 668 N N . ILE A 1 85 ? -3.066 2.541 4.708 1.00 97.69 85 ILE A N 1
ATOM 669 C CA . ILE A 1 85 ? -3.085 1.150 5.155 1.00 97.69 85 ILE A CA 1
ATOM 670 C C . ILE A 1 85 ? -2.146 0.310 4.292 1.00 97.69 85 ILE A C 1
ATOM 672 O O . ILE A 1 85 ? -2.111 0.474 3.075 1.00 97.69 85 ILE A O 1
ATOM 676 N N . GLN A 1 86 ? -1.373 -0.571 4.924 1.00 98.12 86 GLN A N 1
ATOM 677 C CA . GLN A 1 86 ? -0.302 -1.351 4.306 1.00 98.12 86 GLN A CA 1
ATOM 678 C C . GLN A 1 86 ? -0.528 -2.852 4.502 1.00 98.12 86 GLN A C 1
ATOM 680 O O . GLN A 1 86 ? -0.868 -3.320 5.596 1.00 98.12 86 GLN A O 1
ATOM 685 N N . GLY A 1 87 ? -0.324 -3.603 3.422 1.00 97.19 87 GLY A N 1
ATOM 686 C CA . GLY A 1 87 ? -0.530 -5.047 3.341 1.00 97.19 87 GLY A CA 1
ATOM 687 C C . GLY A 1 87 ? 0.445 -5.712 2.369 1.00 97.19 87 GLY A C 1
ATOM 688 O O . GLY A 1 87 ? 1.484 -5.149 2.026 1.00 97.19 87 GLY A O 1
ATOM 689 N N . GLY A 1 88 ? 0.121 -6.935 1.945 1.00 95.62 88 GLY A N 1
ATOM 690 C CA . GLY A 1 88 ? 0.920 -7.684 0.968 1.00 95.62 88 GLY A CA 1
ATOM 691 C C . GLY A 1 88 ? 2.147 -8.408 1.538 1.00 95.62 88 GLY A C 1
ATOM 692 O O . GLY A 1 88 ? 3.052 -8.759 0.780 1.00 95.62 88 GLY A O 1
ATOM 693 N N . ASP A 1 89 ? 2.192 -8.631 2.856 1.00 97.25 89 ASP A N 1
ATOM 694 C CA . ASP A 1 89 ? 3.146 -9.539 3.511 1.00 97.25 89 ASP A CA 1
ATOM 695 C C . ASP A 1 89 ? 2.428 -10.853 3.875 1.00 97.25 89 ASP A C 1
ATOM 697 O O . ASP A 1 89 ? 1.595 -10.827 4.789 1.00 97.25 89 ASP A O 1
ATOM 701 N N . PRO A 1 90 ? 2.751 -11.992 3.229 1.00 95.31 90 PRO A N 1
ATOM 702 C CA . PRO A 1 90 ? 2.167 -13.293 3.566 1.00 95.31 90 PRO A CA 1
ATOM 703 C C . PRO A 1 90 ? 2.381 -13.717 5.017 1.00 95.31 90 PRO A C 1
ATOM 705 O O . PRO A 1 90 ? 1.526 -14.373 5.605 1.00 95.31 90 PRO A O 1
ATOM 708 N N . ASN A 1 91 ? 3.486 -13.287 5.627 1.00 94.25 91 ASN A N 1
ATOM 709 C CA . ASN A 1 91 ? 3.800 -13.612 7.016 1.00 94.25 91 ASN A CA 1
ATOM 710 C C . ASN A 1 91 ? 3.097 -12.664 8.003 1.00 94.25 91 ASN A C 1
ATOM 712 O O . ASN A 1 91 ? 3.125 -12.888 9.212 1.00 94.25 91 ASN A O 1
ATOM 716 N N . GLY A 1 92 ? 2.508 -11.560 7.523 1.00 94.00 92 GLY A N 1
ATOM 717 C CA . GLY A 1 92 ? 1.817 -10.569 8.353 1.00 94.00 92 GLY A CA 1
ATOM 718 C C . GLY A 1 92 ? 2.712 -9.830 9.359 1.00 94.00 92 GLY A C 1
ATOM 719 O O . GLY A 1 92 ? 2.198 -9.236 10.312 1.00 94.00 92 GLY A O 1
ATOM 720 N N . THR A 1 93 ? 4.033 -9.869 9.174 1.00 94.25 93 THR A N 1
ATOM 721 C CA . THR A 1 93 ? 5.042 -9.304 10.093 1.00 94.25 93 THR A CA 1
ATOM 722 C C . THR A 1 93 ? 5.428 -7.862 9.766 1.00 94.25 93 THR A C 1
ATOM 724 O O . THR A 1 93 ? 5.944 -7.153 10.630 1.00 94.25 93 THR A O 1
ATOM 727 N N . GLY A 1 94 ? 5.212 -7.440 8.519 1.00 93.81 94 GLY A N 1
ATOM 728 C CA . GLY A 1 94 ? 5.716 -6.195 7.939 1.00 93.81 94 GLY A CA 1
ATOM 729 C C . GLY A 1 94 ? 7.136 -6.293 7.373 1.00 93.81 94 GLY A C 1
ATOM 730 O O . GLY A 1 94 ? 7.618 -5.331 6.782 1.00 93.81 94 GLY A O 1
ATOM 731 N N . LYS A 1 95 ? 7.815 -7.440 7.505 1.00 93.62 95 LYS A N 1
ATOM 732 C CA . LYS A 1 95 ? 9.191 -7.652 7.010 1.00 93.62 95 LYS A CA 1
ATOM 733 C C . LYS A 1 95 ? 9.284 -8.656 5.861 1.00 93.62 95 LYS A C 1
ATOM 735 O O . LYS A 1 95 ? 10.329 -8.739 5.217 1.00 93.62 95 LYS A O 1
ATOM 740 N N . GLY A 1 96 ? 8.230 -9.437 5.635 1.00 93.25 96 GLY A N 1
ATOM 741 C CA . GLY A 1 96 ? 8.203 -10.475 4.614 1.00 93.25 96 GLY A CA 1
ATOM 742 C C . GLY A 1 96 ? 7.771 -9.962 3.245 1.00 93.25 96 GLY A C 1
ATOM 743 O O . GLY A 1 96 ? 7.656 -8.757 3.000 1.00 93.25 96 GLY A O 1
ATOM 744 N N . GLY A 1 97 ? 7.523 -10.914 2.353 1.00 95.69 97 GLY A N 1
ATOM 745 C CA . GLY A 1 97 ? 7.095 -10.654 0.991 1.00 95.69 97 GLY A CA 1
ATOM 746 C C . GLY A 1 97 ? 8.209 -10.792 -0.046 1.00 95.69 97 GLY A C 1
ATOM 747 O O . GLY A 1 97 ? 9.372 -10.483 0.219 1.00 95.69 97 GLY A O 1
ATOM 748 N N . GLN A 1 98 ? 7.833 -11.227 -1.244 1.00 96.81 98 GLN A N 1
ATOM 749 C CA . GLN A 1 98 ? 8.703 -11.466 -2.388 1.00 96.81 98 GLN A CA 1
ATOM 750 C C . GLN A 1 98 ? 7.968 -11.054 -3.668 1.00 96.81 98 GLN A C 1
ATOM 752 O O . GLN A 1 98 ? 6.748 -11.150 -3.739 1.00 96.81 98 GLN A O 1
ATOM 757 N N . SER A 1 99 ? 8.688 -10.515 -4.652 1.00 97.19 99 SER A N 1
ATOM 758 C CA . SER A 1 99 ? 8.076 -10.207 -5.949 1.00 97.19 99 SER A CA 1
ATOM 759 C C . SER A 1 99 ? 7.797 -11.494 -6.728 1.00 97.19 99 SER A C 1
ATOM 761 O O . SER A 1 99 ? 8.368 -12.538 -6.422 1.00 97.19 99 SER A O 1
ATOM 763 N N . ILE A 1 100 ? 7.011 -11.405 -7.799 1.00 95.56 100 ILE A N 1
ATOM 764 C CA . ILE A 1 100 ? 6.808 -12.524 -8.732 1.00 95.56 100 ILE A CA 1
ATOM 765 C C . ILE A 1 100 ? 8.114 -13.014 -9.389 1.00 95.56 100 ILE A C 1
ATOM 767 O O . ILE A 1 100 ? 8.168 -14.109 -9.932 1.00 95.56 100 ILE A O 1
ATOM 771 N N . TRP A 1 101 ? 9.175 -12.201 -9.360 1.00 95.19 101 TRP A N 1
ATOM 772 C CA . TRP A 1 101 ? 10.485 -12.532 -9.931 1.00 95.19 101 TRP A CA 1
ATOM 773 C C . TRP A 1 101 ? 11.485 -13.045 -8.896 1.00 95.19 101 TRP A C 1
ATOM 775 O O . TRP A 1 101 ? 12.685 -13.062 -9.171 1.00 95.19 101 TRP A O 1
ATOM 785 N N . ASP A 1 102 ? 11.027 -13.352 -7.686 1.00 94.44 102 ASP A N 1
ATOM 786 C CA . ASP A 1 102 ? 11.839 -13.844 -6.576 1.00 94.44 102 ASP A CA 1
ATOM 787 C C . ASP A 1 102 ? 12.970 -12.920 -6.098 1.00 94.44 102 ASP A C 1
ATOM 789 O O . ASP A 1 102 ? 13.788 -13.299 -5.261 1.00 94.44 102 ASP A O 1
ATOM 793 N N . ARG A 1 103 ? 12.987 -11.665 -6.552 1.00 95.56 103 ARG A N 1
ATOM 794 C CA . ARG A 1 103 ? 14.000 -10.655 -6.208 1.00 95.56 103 ARG A CA 1
ATOM 795 C C . ARG A 1 103 ? 13.396 -9.255 -6.094 1.00 95.56 103 ARG A C 1
ATOM 797 O O . ARG A 1 103 ? 12.345 -9.007 -6.688 1.00 95.56 103 ARG A O 1
ATOM 804 N N . PRO A 1 104 ? 14.027 -8.317 -5.368 1.00 96.94 104 PRO A N 1
ATOM 805 C CA . PRO A 1 104 ? 13.579 -6.930 -5.376 1.00 96.94 104 PRO A CA 1
ATOM 806 C C . PRO A 1 104 ? 13.619 -6.322 -6.785 1.00 96.94 104 PRO A C 1
ATOM 808 O O . PRO A 1 104 ? 14.419 -6.747 -7.623 1.00 96.94 104 PRO A O 1
ATOM 811 N N . PHE A 1 105 ? 12.769 -5.331 -7.047 1.00 96.19 105 PHE A N 1
ATOM 812 C CA . PHE A 1 105 ? 12.764 -4.600 -8.314 1.00 96.19 105 PHE A CA 1
ATOM 813 C C . PHE A 1 105 ? 12.778 -3.080 -8.122 1.00 96.19 105 PHE A C 1
ATOM 815 O O . PHE A 1 105 ? 12.340 -2.554 -7.095 1.00 96.19 105 PHE A O 1
ATOM 822 N N . ALA A 1 106 ? 13.287 -2.402 -9.153 1.00 96.25 106 ALA A N 1
ATOM 823 C CA . ALA A 1 106 ? 13.513 -0.964 -9.176 1.00 96.25 106 ALA A CA 1
ATOM 824 C C . ALA A 1 106 ? 12.229 -0.143 -9.006 1.00 96.25 106 ALA A C 1
ATOM 826 O O . ALA A 1 106 ? 11.138 -0.590 -9.375 1.00 96.25 106 ALA A O 1
ATOM 827 N N . ASP A 1 107 ? 12.380 1.059 -8.464 1.00 94.38 107 ASP A N 1
ATOM 828 C CA . ASP A 1 107 ? 11.320 2.047 -8.391 1.00 94.38 107 ASP A CA 1
ATOM 829 C C . ASP A 1 107 ? 11.002 2.626 -9.778 1.00 94.38 107 ASP A C 1
ATOM 831 O O . ASP A 1 107 ? 11.875 2.892 -10.601 1.00 94.38 107 ASP A O 1
ATOM 835 N N . GLU A 1 108 ? 9.721 2.874 -10.033 1.00 91.62 108 GLU A N 1
ATOM 836 C CA . GLU A 1 108 ? 9.216 3.460 -11.274 1.00 91.62 108 GLU A CA 1
ATOM 837 C C . GLU A 1 108 ? 8.492 4.777 -10.980 1.00 91.62 108 GLU A C 1
ATOM 839 O O . GLU A 1 108 ? 7.280 4.931 -11.157 1.00 91.62 108 GLU A O 1
ATOM 844 N N . VAL A 1 109 ? 9.257 5.756 -10.501 1.00 89.44 109 VAL A N 1
ATOM 845 C CA . VAL A 1 109 ? 8.751 7.087 -10.159 1.00 89.44 109 VAL A CA 1
ATOM 846 C C . VAL A 1 109 ? 8.454 7.892 -11.426 1.00 89.44 109 VAL A C 1
ATOM 848 O O . VAL A 1 109 ? 9.296 8.033 -12.312 1.00 89.44 109 VAL A O 1
ATOM 851 N N . ARG A 1 110 ? 7.256 8.484 -11.502 1.00 85.50 110 ARG A N 1
ATOM 852 C CA . ARG A 1 110 ? 6.838 9.333 -12.628 1.00 85.50 110 ARG A CA 1
ATOM 853 C C . ARG A 1 110 ? 6.375 10.701 -12.171 1.00 85.50 110 ARG A C 1
ATOM 855 O O . ARG A 1 110 ? 5.677 10.840 -11.172 1.00 85.50 110 ARG A O 1
ATOM 862 N N . GLN A 1 111 ? 6.682 11.731 -12.958 1.00 83.12 111 GLN A N 1
ATOM 863 C CA . GLN A 1 111 ? 6.251 13.097 -12.658 1.00 83.12 111 GLN A CA 1
ATOM 864 C C . GLN A 1 111 ? 4.737 13.331 -12.816 1.00 83.12 111 GLN A C 1
ATOM 866 O O . GLN A 1 111 ? 4.227 14.329 -12.322 1.00 83.12 111 GLN A O 1
ATOM 871 N N . THR A 1 112 ? 4.011 12.429 -13.464 1.00 82.81 112 THR A N 1
ATOM 872 C CA . THR A 1 112 ? 2.555 12.532 -13.632 1.00 82.81 112 THR A CA 1
ATOM 873 C C . THR A 1 112 ? 1.773 11.835 -12.519 1.00 82.81 112 THR A C 1
ATOM 875 O O . THR A 1 112 ? 0.605 12.147 -12.308 1.00 82.81 112 THR A O 1
ATOM 878 N N . LEU A 1 113 ? 2.406 10.917 -11.780 1.00 85.38 113 LEU A N 1
ATOM 879 C CA . LEU A 1 113 ? 1.764 10.150 -10.714 1.00 85.38 113 LEU A CA 1
ATOM 880 C C . LEU A 1 113 ? 2.073 10.792 -9.364 1.00 85.38 113 LEU A C 1
ATOM 882 O O . LEU A 1 113 ? 3.236 10.989 -9.008 1.00 85.38 113 LEU A O 1
ATOM 886 N N . ARG A 1 114 ? 1.026 11.168 -8.630 1.00 90.62 114 ARG A N 1
ATOM 887 C CA . ARG A 1 114 ? 1.133 11.906 -7.367 1.00 90.62 114 ARG A CA 1
ATOM 888 C C . ARG A 1 114 ? 0.162 11.366 -6.334 1.00 90.62 114 ARG A C 1
ATOM 890 O O . ARG A 1 114 ? -0.966 11.005 -6.669 1.00 90.62 114 ARG A O 1
ATOM 897 N N . PHE A 1 115 ? 0.553 11.423 -5.069 1.00 93.50 115 PHE A N 1
ATOM 898 C CA . PHE A 1 115 ? -0.307 11.156 -3.918 1.00 93.50 115 PHE A CA 1
ATOM 899 C C . PHE A 1 115 ? -1.226 12.354 -3.638 1.00 93.50 115 PHE A C 1
ATOM 901 O O . PHE A 1 115 ? -1.206 12.953 -2.565 1.00 93.50 115 PHE A O 1
ATOM 908 N N . ASN A 1 116 ? -2.018 12.753 -4.631 1.00 92.06 116 ASN A N 1
ATOM 909 C CA . ASN A 1 116 ? -2.829 13.972 -4.599 1.00 92.06 116 ASN A CA 1
ATOM 910 C C . ASN A 1 116 ? -4.271 13.755 -4.113 1.00 92.06 116 ASN A C 1
ATOM 912 O O . ASN A 1 116 ? -4.972 14.730 -3.850 1.00 92.06 116 ASN A O 1
ATOM 916 N N . THR A 1 117 ? -4.715 12.503 -4.007 1.00 90.62 117 THR A N 1
ATOM 917 C CA . THR A 1 117 ? -6.095 12.120 -3.685 1.00 90.62 117 THR A CA 1
ATOM 918 C C . THR A 1 117 ? -6.128 10.873 -2.796 1.00 90.62 117 THR A C 1
ATOM 920 O O . THR A 1 117 ? -5.113 10.198 -2.618 1.00 90.62 117 THR A O 1
ATOM 923 N N . ARG A 1 118 ? -7.295 10.578 -2.212 1.00 92.31 118 ARG A N 1
ATOM 924 C CA . ARG A 1 118 ? -7.573 9.313 -1.515 1.00 92.31 118 ARG A CA 1
ATOM 925 C C . ARG A 1 118 ? -7.532 8.137 -2.497 1.00 92.31 118 ARG A C 1
ATOM 927 O O . ARG A 1 118 ? -7.898 8.284 -3.666 1.00 92.31 118 ARG A O 1
ATOM 934 N N . GLY A 1 119 ? -7.112 6.976 -2.002 1.00 91.25 119 GLY A N 1
ATOM 935 C CA . GLY A 1 119 ? -7.156 5.707 -2.718 1.00 91.25 119 GLY A CA 1
ATOM 936 C C . GLY A 1 119 ? -5.972 5.454 -3.647 1.00 91.25 119 GLY A C 1
ATOM 937 O O . GLY A 1 119 ? -6.068 4.565 -4.484 1.00 91.25 119 GLY A O 1
ATOM 938 N N . ILE A 1 120 ? -4.871 6.207 -3.552 1.00 92.75 120 ILE A N 1
ATOM 939 C CA . ILE A 1 120 ? -3.677 5.947 -4.373 1.00 92.75 120 ILE A CA 1
ATOM 940 C C . ILE A 1 120 ? -2.978 4.688 -3.861 1.00 92.75 120 ILE A C 1
ATOM 942 O O . ILE A 1 120 ? -2.753 4.556 -2.660 1.00 92.75 120 ILE A O 1
ATOM 946 N N . VAL A 1 121 ? -2.633 3.785 -4.781 1.00 94.25 121 VAL A N 1
ATOM 947 C CA . VAL A 1 121 ? -1.984 2.501 -4.496 1.00 94.25 121 VAL A CA 1
ATOM 948 C C . VAL A 1 121 ? -0.528 2.551 -4.953 1.00 94.25 121 VAL A C 1
ATOM 950 O O . VAL A 1 121 ? -0.236 2.881 -6.110 1.00 94.25 121 VAL A O 1
ATOM 953 N N . ALA A 1 122 ? 0.388 2.221 -4.046 1.00 95.94 122 ALA A N 1
ATOM 954 C CA . ALA A 1 122 ? 1.822 2.262 -4.300 1.00 95.94 122 ALA A CA 1
ATOM 955 C C . ALA A 1 122 ? 2.573 1.118 -3.613 1.00 95.94 122 ALA A C 1
ATOM 957 O O . ALA A 1 122 ? 2.109 0.554 -2.620 1.00 95.94 122 ALA A O 1
ATOM 958 N N . MET A 1 123 ? 3.741 0.775 -4.155 1.00 97.56 123 MET A N 1
ATOM 959 C CA . MET A 1 123 ? 4.619 -0.238 -3.569 1.00 97.56 123 MET A CA 1
ATOM 960 C C . MET A 1 123 ? 5.232 0.274 -2.263 1.00 97.56 123 MET A C 1
ATOM 962 O O . MET A 1 123 ? 5.685 1.416 -2.192 1.00 97.56 123 MET A O 1
ATOM 966 N N . ALA A 1 124 ? 5.274 -0.582 -1.242 1.00 97.25 124 ALA A N 1
ATOM 967 C CA . ALA A 1 124 ? 6.093 -0.350 -0.059 1.00 97.25 124 ALA A CA 1
ATOM 968 C C . ALA A 1 124 ? 7.511 -0.885 -0.313 1.00 97.25 124 ALA A C 1
ATOM 970 O O . ALA A 1 124 ? 7.687 -1.952 -0.907 1.00 97.25 124 ALA A O 1
ATOM 971 N N . ASN A 1 125 ? 8.520 -0.159 0.166 1.00 95.25 125 ASN A N 1
ATOM 972 C CA . ASN A 1 125 ? 9.928 -0.503 -0.006 1.00 95.25 125 ASN A CA 1
ATOM 973 C C . ASN A 1 125 ? 10.715 -0.273 1.301 1.00 95.25 125 ASN A C 1
ATOM 975 O O . ASN A 1 125 ? 10.228 0.368 2.236 1.00 95.25 125 ASN A O 1
ATOM 979 N N . GLY A 1 126 ? 11.915 -0.850 1.382 1.00 91.75 126 GLY A N 1
ATOM 980 C CA . GLY A 1 126 ? 12.867 -0.670 2.486 1.00 91.75 126 GLY A CA 1
ATOM 981 C C . GLY A 1 126 ? 13.963 0.356 2.177 1.00 91.75 126 GLY A C 1
ATOM 982 O O . GLY A 1 126 ? 15.004 0.344 2.826 1.00 91.75 126 GLY A O 1
ATOM 983 N N . GLY A 1 127 ? 13.754 1.191 1.159 1.00 92.00 127 GLY A N 1
ATOM 984 C CA . GLY A 1 127 ? 14.761 2.040 0.526 1.00 92.00 127 GLY A CA 1
ATOM 985 C C . GLY A 1 127 ? 14.643 1.995 -1.004 1.00 92.00 127 GLY A C 1
ATOM 986 O O . GLY A 1 127 ? 13.858 1.191 -1.521 1.00 92.00 127 GLY A O 1
ATOM 987 N N . PRO A 1 128 ? 15.408 2.832 -1.727 1.00 94.25 128 PRO A N 1
ATOM 988 C CA . PRO A 1 128 ? 15.356 2.886 -3.187 1.00 94.25 128 PRO A CA 1
ATOM 989 C C . PRO A 1 128 ? 15.542 1.508 -3.830 1.00 94.25 128 PRO A C 1
ATOM 991 O O . PRO A 1 128 ? 16.409 0.744 -3.408 1.00 94.25 128 PRO A O 1
ATOM 994 N N . ASP A 1 129 ? 14.726 1.195 -4.835 1.00 94.88 129 ASP A N 1
ATOM 995 C CA . ASP A 1 129 ? 14.824 -0.006 -5.678 1.00 94.88 129 ASP A CA 1
ATOM 996 C C . ASP A 1 129 ? 14.663 -1.352 -4.947 1.00 94.88 129 ASP A C 1
ATOM 998 O O . ASP A 1 129 ? 15.148 -2.396 -5.393 1.00 94.88 129 ASP A O 1
ATOM 1002 N N . THR A 1 130 ? 13.942 -1.360 -3.821 1.00 96.69 130 THR A N 1
ATOM 1003 C CA . THR A 1 130 ? 13.736 -2.568 -2.997 1.00 96.69 130 THR A CA 1
ATOM 1004 C C . THR A 1 130 ? 12.297 -3.092 -2.991 1.00 96.69 130 THR A C 1
ATOM 1006 O O . THR A 1 130 ? 11.872 -3.750 -2.037 1.00 96.69 130 THR A O 1
ATOM 1009 N N . ASN A 1 131 ? 11.527 -2.833 -4.051 1.00 97.44 131 ASN A N 1
ATOM 1010 C CA . ASN A 1 131 ? 10.127 -3.257 -4.124 1.00 97.44 131 ASN A CA 1
ATOM 1011 C C . ASN A 1 131 ? 9.996 -4.787 -4.148 1.00 97.44 131 ASN A C 1
ATOM 1013 O O . ASN A 1 131 ? 10.749 -5.473 -4.840 1.00 97.44 131 ASN A O 1
ATOM 1017 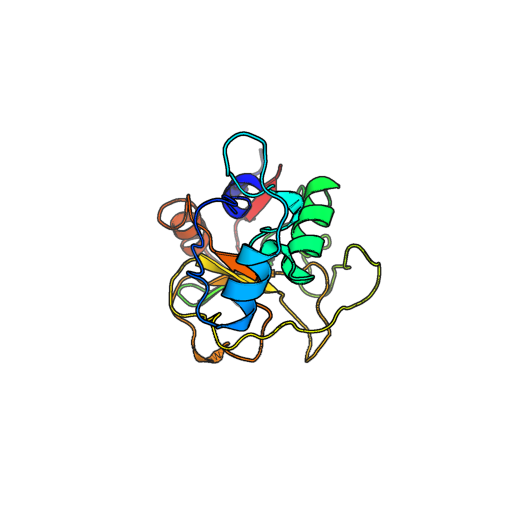N N . LYS A 1 132 ? 9.016 -5.322 -3.407 1.00 97.69 132 LYS A N 1
ATOM 1018 C CA . LYS A 1 132 ? 8.693 -6.763 -3.344 1.00 97.69 132 LYS A CA 1
ATOM 1019 C C . LYS A 1 132 ? 7.189 -6.994 -3.549 1.00 97.69 132 LYS A C 1
ATOM 1021 O O . LYS A 1 132 ? 6.670 -6.608 -4.586 1.00 97.69 132 LYS A O 1
ATOM 1026 N N . SER A 1 133 ? 6.473 -7.594 -2.594 1.00 97.38 133 SER A N 1
ATOM 1027 C CA . SER A 1 133 ? 5.012 -7.788 -2.670 1.00 97.38 133 SER A CA 1
ATOM 1028 C C . SER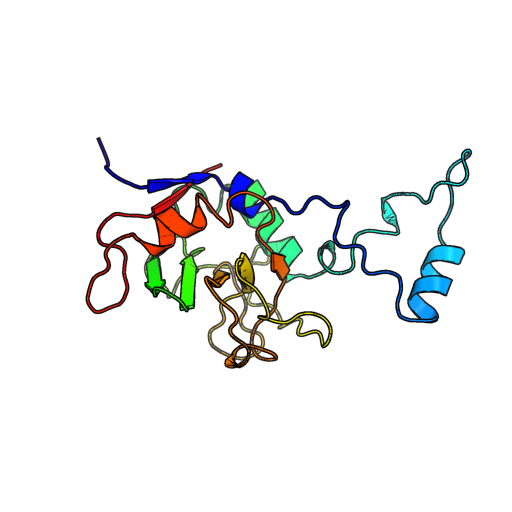 A 1 133 ? 4.194 -6.802 -1.845 1.00 97.38 133 SER A C 1
ATOM 1030 O O . SER A 1 133 ? 2.983 -6.714 -2.047 1.00 97.38 133 SER A O 1
ATOM 1032 N N . GLN A 1 134 ? 4.815 -6.111 -0.887 1.00 98.25 134 GLN A N 1
ATOM 1033 C CA . GLN A 1 134 ? 4.090 -5.211 0.001 1.00 98.25 134 GLN A CA 1
ATOM 1034 C C . GLN A 1 134 ? 3.670 -3.937 -0.730 1.00 98.25 134 GLN A C 1
ATOM 1036 O O . GLN A 1 134 ? 4.420 -3.376 -1.530 1.00 98.25 134 GLN A O 1
ATOM 1041 N N . PHE A 1 135 ? 2.478 -3.455 -0.409 1.00 97.62 135 PHE A N 1
ATOM 1042 C CA . PHE A 1 135 ? 1.900 -2.246 -0.981 1.00 97.62 135 PHE A CA 1
ATOM 1043 C C . PHE A 1 135 ? 1.096 -1.505 0.085 1.00 97.62 135 PHE A C 1
ATOM 1045 O O . PHE A 1 135 ? 0.766 -2.057 1.141 1.00 97.62 135 PHE A O 1
ATOM 1052 N N . PHE A 1 136 ? 0.762 -0.252 -0.197 1.00 97.69 136 PHE A N 1
ATOM 1053 C CA . PHE A 1 136 ? -0.124 0.541 0.641 1.00 97.69 136 PHE A CA 1
ATOM 1054 C C . PHE A 1 136 ? -1.141 1.324 -0.186 1.00 97.69 136 PHE A C 1
ATOM 1056 O O . PHE A 1 136 ? -0.939 1.579 -1.375 1.00 97.69 136 PHE A O 1
ATOM 1063 N N . ILE A 1 137 ? -2.235 1.705 0.473 1.00 95.94 137 ILE A N 1
ATOM 1064 C CA . ILE A 1 137 ? -3.299 2.548 -0.072 1.00 95.94 137 ILE A CA 1
ATOM 1065 C C . ILE A 1 137 ? -3.402 3.798 0.793 1.00 95.94 137 ILE A C 1
ATOM 1067 O O . ILE A 1 137 ? -3.508 3.686 2.016 1.00 95.94 137 ILE A O 1
ATOM 1071 N N . THR A 1 138 ? -3.378 4.986 0.192 1.00 96.62 138 THR A N 1
ATOM 1072 C CA . THR A 1 138 ? -3.521 6.236 0.950 1.00 96.62 138 THR A CA 1
ATOM 1073 C C . THR A 1 138 ? -4.977 6.555 1.272 1.00 96.62 138 THR A C 1
ATOM 1075 O O . THR A 1 138 ? -5.868 6.421 0.434 1.00 96.62 138 THR A O 1
ATOM 1078 N N . TYR A 1 139 ? -5.218 7.064 2.478 1.00 96.06 139 TYR A N 1
ATOM 1079 C CA . TYR A 1 139 ? -6.534 7.560 2.892 1.00 96.06 139 TYR A CA 1
ATOM 1080 C C . TYR A 1 139 ? -6.744 9.044 2.570 1.00 96.06 139 TYR A C 1
ATOM 1082 O O . TYR A 1 139 ? -7.877 9.517 2.490 1.00 96.06 139 TYR A O 1
ATOM 1090 N N . ALA A 1 140 ? -5.668 9.787 2.330 1.00 94.56 140 ALA A N 1
ATOM 1091 C CA . ALA A 1 140 ? -5.718 11.204 1.998 1.00 94.56 140 ALA A CA 1
ATOM 1092 C C . ALA A 1 140 ? -4.592 11.584 1.026 1.00 94.56 140 ALA A C 1
ATOM 1094 O O . ALA A 1 140 ? -3.770 10.751 0.637 1.00 94.56 140 ALA A O 1
ATOM 1095 N N . LYS A 1 141 ? -4.549 12.864 0.645 1.00 96.06 141 LYS A N 1
ATOM 1096 C CA . LYS A 1 141 ? -3.417 13.463 -0.070 1.00 96.06 141 LYS A CA 1
ATOM 1097 C C . LYS A 1 141 ? -2.149 13.371 0.791 1.00 96.06 141 LYS A C 1
ATOM 1099 O O . LYS A 1 141 ? -2.163 13.806 1.937 1.00 96.06 141 LYS A O 1
ATOM 1104 N N . GLN A 1 142 ? -1.063 12.840 0.230 1.00 96.88 142 GLN A N 1
ATOM 1105 C CA . GLN A 1 142 ? 0.209 12.577 0.915 1.00 96.88 142 GLN A CA 1
ATOM 1106 C C . GLN A 1 142 ? 1.414 12.982 0.053 1.00 96.88 142 GLN A C 1
ATOM 1108 O O . GLN A 1 142 ? 2.241 12.158 -0.328 1.00 96.88 142 GLN A O 1
ATOM 1113 N N . THR A 1 143 ? 1.539 14.273 -0.259 1.00 94.25 143 THR A N 1
ATOM 1114 C CA . THR A 1 143 ? 2.584 14.787 -1.171 1.00 94.25 143 THR A CA 1
ATOM 1115 C C . THR A 1 143 ? 4.014 14.568 -0.675 1.00 94.25 143 THR A C 1
ATOM 1117 O O . THR A 1 143 ? 4.952 14.585 -1.461 1.00 94.25 143 THR A O 1
ATOM 1120 N N . SER A 1 144 ? 4.210 14.323 0.622 1.00 95.50 144 SER A N 1
ATOM 1121 C CA . SER A 1 144 ? 5.517 13.976 1.198 1.00 95.50 144 SER A CA 1
ATOM 1122 C C . SER A 1 144 ? 6.067 12.624 0.715 1.00 95.50 144 SER A C 1
ATOM 1124 O O . SER A 1 144 ? 7.263 12.356 0.891 1.00 95.50 144 SER A O 1
ATOM 1126 N N . LEU A 1 145 ? 5.208 11.782 0.127 1.00 95.62 145 LEU A N 1
ATOM 1127 C CA . LEU A 1 145 ? 5.535 10.477 -0.450 1.00 95.62 145 LEU A CA 1
ATOM 1128 C C . LEU A 1 145 ? 5.868 10.562 -1.949 1.00 95.62 145 LEU A C 1
ATOM 1130 O O . LEU A 1 145 ? 6.405 9.603 -2.510 1.00 95.62 145 LEU A O 1
ATOM 1134 N N . ASP A 1 146 ? 5.566 11.693 -2.598 1.00 91.75 146 ASP A N 1
ATOM 1135 C CA . ASP A 1 146 ? 5.857 11.896 -4.015 1.00 91.75 146 ASP A CA 1
ATOM 1136 C C . ASP A 1 146 ? 7.361 11.741 -4.269 1.00 91.75 146 ASP A C 1
ATOM 1138 O O . ASP A 1 146 ? 8.199 12.245 -3.521 1.00 91.75 146 ASP A O 1
ATOM 1142 N N . GLY A 1 147 ? 7.712 11.015 -5.329 1.00 89.44 147 GLY A N 1
ATOM 1143 C CA . GLY A 1 147 ? 9.109 10.784 -5.690 1.00 89.44 147 GLY A CA 1
ATOM 1144 C C . GLY A 1 147 ? 9.816 9.662 -4.924 1.00 89.44 147 GLY A C 1
ATOM 1145 O O . GLY A 1 147 ? 10.939 9.330 -5.283 1.00 89.44 147 GLY A O 1
ATOM 1146 N N . LYS A 1 148 ? 9.184 9.077 -3.895 1.00 94.31 148 LYS A N 1
ATOM 1147 C CA . LYS A 1 148 ? 9.807 8.060 -3.020 1.00 94.31 148 LYS A CA 1
ATOM 1148 C C . LYS A 1 148 ? 9.254 6.650 -3.200 1.00 94.31 148 LYS A C 1
ATOM 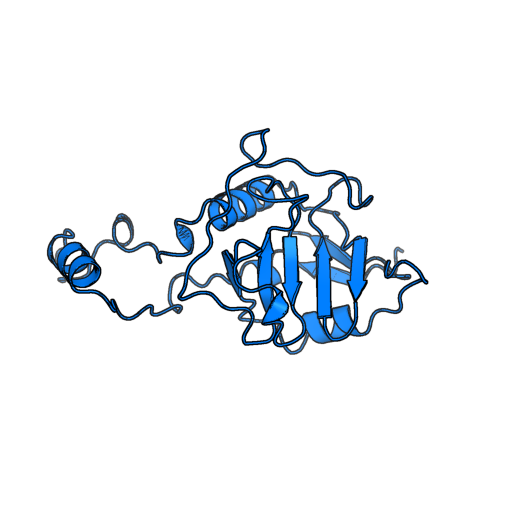1150 O O . LYS A 1 148 ? 9.908 5.684 -2.823 1.00 94.31 148 LYS A O 1
ATOM 1155 N N . TYR A 1 149 ? 8.039 6.545 -3.727 1.00 96.50 149 TYR A N 1
ATOM 1156 C CA . TYR A 1 149 ? 7.328 5.281 -3.864 1.00 96.50 149 TYR A CA 1
ATOM 1157 C C . TYR A 1 149 ? 6.740 5.144 -5.261 1.00 96.50 149 TYR A C 1
ATOM 1159 O O . TYR A 1 149 ? 6.245 6.108 -5.854 1.00 96.50 149 TYR A O 1
ATOM 1167 N N . SER A 1 150 ? 6.763 3.914 -5.761 1.00 94.88 150 SER A N 1
ATOM 1168 C CA . SER A 1 150 ? 6.221 3.560 -7.067 1.00 94.88 150 SER A CA 1
ATOM 1169 C C . SER A 1 150 ? 4.697 3.488 -7.005 1.00 94.88 150 SER A C 1
ATOM 1171 O O . SER A 1 150 ? 4.132 2.485 -6.564 1.00 94.88 150 SER A O 1
ATOM 1173 N N . ILE A 1 151 ? 4.026 4.560 -7.433 1.00 93.25 151 ILE A N 1
ATOM 1174 C CA . ILE A 1 151 ? 2.572 4.566 -7.633 1.00 93.25 151 ILE A CA 1
ATOM 1175 C C . ILE A 1 151 ? 2.267 3.696 -8.841 1.00 93.25 151 ILE A C 1
ATOM 1177 O O . ILE A 1 151 ? 2.720 3.982 -9.949 1.00 93.25 151 ILE A O 1
ATOM 1181 N N . PHE A 1 152 ? 1.459 2.665 -8.633 1.00 89.44 152 PHE A N 1
ATOM 1182 C CA . PHE A 1 152 ? 1.052 1.773 -9.709 1.00 89.44 152 PHE A CA 1
ATOM 1183 C C . PHE A 1 152 ? -0.459 1.700 -9.875 1.00 89.44 152 PHE A C 1
ATOM 1185 O O . PHE A 1 152 ? -0.891 1.038 -10.813 1.00 89.44 152 PHE A O 1
ATOM 1192 N N . GLY A 1 153 ? -1.249 2.378 -9.023 1.00 88.69 153 GLY A N 1
ATOM 1193 C CA . GLY A 1 153 ? -2.708 2.326 -9.073 1.00 88.69 153 GLY A CA 1
ATOM 1194 C C . GLY A 1 153 ? -3.498 3.361 -8.304 1.00 88.69 153 GLY A C 1
ATOM 1195 O O . GLY A 1 153 ? -2.957 4.204 -7.590 1.00 88.69 153 GLY A O 1
ATOM 1196 N N . LYS A 1 154 ? -4.819 3.250 -8.455 1.00 86.75 154 LYS A N 1
ATOM 1197 C CA . LYS A 1 154 ? -5.818 3.977 -7.678 1.00 86.75 154 LYS A CA 1
ATOM 1198 C C . LYS A 1 154 ? -7.074 3.120 -7.512 1.00 86.75 154 LYS A C 1
ATOM 1200 O O . LYS A 1 154 ? -7.539 2.532 -8.482 1.00 86.75 154 LYS A O 1
ATOM 1205 N N . VAL A 1 155 ? -7.634 3.100 -6.308 1.00 84.88 155 VAL A N 1
ATOM 1206 C CA . VAL A 1 155 ? -8.953 2.527 -6.017 1.00 84.88 155 VAL A CA 1
ATOM 1207 C C . VAL A 1 155 ? -10.019 3.396 -6.691 1.00 84.88 155 VAL A C 1
ATOM 1209 O O . VAL A 1 155 ? -10.117 4.588 -6.395 1.00 84.88 155 VAL A O 1
ATOM 1212 N N . ILE A 1 156 ? -10.788 2.826 -7.623 1.00 75.75 156 ILE A N 1
ATOM 1213 C CA . ILE A 1 156 ? -11.849 3.548 -8.361 1.00 75.75 156 ILE A CA 1
ATOM 1214 C C . ILE A 1 156 ? -13.268 3.136 -7.952 1.00 75.75 156 ILE A C 1
ATOM 1216 O O . ILE A 1 156 ? -14.206 3.856 -8.274 1.00 75.75 156 ILE A O 1
ATOM 1220 N N . ASP A 1 157 ? -13.419 2.010 -7.257 1.00 71.12 157 ASP A N 1
ATOM 1221 C CA . ASP A 1 157 ? -14.670 1.553 -6.655 1.00 71.12 157 ASP A CA 1
ATOM 1222 C C . ASP A 1 157 ? -14.369 1.085 -5.224 1.00 71.12 157 ASP A C 1
ATOM 1224 O O . ASP A 1 157 ? -13.319 0.492 -4.975 1.00 71.12 157 ASP A O 1
ATOM 1228 N N . GLY A 1 158 ? -15.225 1.425 -4.262 1.00 67.94 158 GLY A N 1
ATOM 1229 C CA . GLY A 1 158 ? -14.993 1.144 -2.837 1.00 67.94 158 GLY A CA 1
ATOM 1230 C C . GLY A 1 158 ? -14.133 2.164 -2.070 1.00 67.94 158 GLY A C 1
ATOM 1231 O O . GLY A 1 158 ? -13.834 1.949 -0.892 1.00 67.94 158 GLY A O 1
ATOM 1232 N N . ALA A 1 159 ? -13.757 3.291 -2.688 1.00 63.16 159 ALA A N 1
ATOM 1233 C CA . ALA A 1 159 ? -12.966 4.340 -2.029 1.00 63.16 159 ALA A CA 1
ATOM 1234 C C . ALA A 1 159 ? -13.714 5.047 -0.879 1.00 63.16 159 ALA A C 1
ATOM 1236 O O . ALA A 1 159 ? -13.083 5.429 0.108 1.00 63.16 159 ALA A O 1
ATOM 1237 N N . ASP A 1 160 ? -15.038 5.161 -0.994 1.00 73.00 160 ASP A N 1
ATOM 1238 C CA . ASP A 1 160 ? -15.909 5.826 -0.012 1.00 73.00 160 ASP A CA 1
ATOM 1239 C C . ASP A 1 160 ? -16.656 4.824 0.892 1.00 73.00 160 ASP A C 1
ATOM 1241 O O . ASP A 1 160 ? -17.420 5.209 1.771 1.00 73.00 160 ASP A O 1
ATOM 1245 N N . SER A 1 161 ? -16.461 3.517 0.683 1.00 83.31 161 SER A N 1
ATOM 1246 C CA . SER A 1 161 ? -17.131 2.466 1.458 1.00 83.31 161 SER A CA 1
ATOM 1247 C C . SER A 1 161 ? -16.121 1.537 2.125 1.00 83.31 161 SER A C 1
ATOM 1249 O O . SER A 1 161 ? -15.929 1.586 3.339 1.00 83.31 161 SER A O 1
ATOM 1251 N N . THR A 1 162 ? -15.422 0.712 1.350 1.00 86.06 162 THR A N 1
ATOM 1252 C CA . THR A 1 162 ? -14.466 -0.265 1.874 1.00 86.06 162 THR A CA 1
ATOM 1253 C C . THR A 1 162 ? -13.277 0.413 2.547 1.00 86.06 162 THR A C 1
ATOM 1255 O O . THR A 1 162 ? -12.950 0.054 3.678 1.00 86.06 162 THR A O 1
ATOM 1258 N N . LEU A 1 163 ? -12.669 1.431 1.921 1.00 88.50 163 LEU A N 1
ATOM 1259 C CA . LEU A 1 163 ? -11.558 2.158 2.552 1.00 88.50 163 LEU A CA 1
ATOM 1260 C C . LEU A 1 163 ? -11.996 2.899 3.820 1.00 88.50 163 LEU A C 1
ATOM 1262 O O . LEU A 1 163 ? -11.240 2.932 4.786 1.00 88.50 163 LEU A O 1
ATOM 1266 N N . ASP A 1 164 ? -13.217 3.431 3.859 1.00 90.38 164 ASP A N 1
ATOM 1267 C CA . ASP A 1 164 ? -13.770 4.086 5.050 1.00 90.38 164 ASP A CA 1
ATOM 1268 C C . ASP A 1 164 ? -13.936 3.117 6.221 1.00 90.38 164 ASP A C 1
ATOM 1270 O O . ASP A 1 164 ? -13.648 3.464 7.369 1.00 90.38 164 ASP A O 1
ATOM 1274 N N . LEU A 1 165 ? -14.389 1.894 5.940 1.00 90.88 165 LEU A N 1
ATOM 1275 C CA . LEU A 1 165 ? -14.492 0.839 6.943 1.00 90.88 165 LEU A CA 1
ATOM 1276 C C . LEU A 1 165 ? -13.107 0.413 7.434 1.00 90.88 165 LEU A C 1
ATOM 1278 O O . LEU A 1 165 ? -12.901 0.326 8.643 1.00 90.88 165 LEU A O 1
ATOM 1282 N N . MET A 1 166 ? -12.156 0.207 6.519 1.00 93.00 166 MET A N 1
ATOM 1283 C CA . MET A 1 166 ? -10.771 -0.155 6.847 1.00 93.00 166 MET A CA 1
ATOM 1284 C C . MET A 1 166 ? -10.092 0.925 7.703 1.00 93.00 166 MET A C 1
ATOM 1286 O O . MET A 1 166 ? -9.425 0.610 8.688 1.00 93.00 166 MET A O 1
ATOM 1290 N N . GLU A 1 167 ? -10.307 2.201 7.388 1.00 95.81 167 GLU A N 1
ATOM 1291 C CA . GLU A 1 167 ? -9.724 3.334 8.112 1.00 95.81 167 GLU A CA 1
ATOM 1292 C C . GLU A 1 167 ? -10.246 3.460 9.551 1.00 95.81 167 GLU A C 1
ATOM 1294 O O . GLU A 1 167 ? -9.521 3.904 10.443 1.00 95.81 167 GLU A O 1
ATOM 1299 N N . LYS A 1 168 ? -11.497 3.056 9.794 1.00 95.56 168 LYS A N 1
ATOM 1300 C CA . LYS A 1 168 ? -12.138 3.109 11.117 1.00 95.56 168 LYS A CA 1
ATOM 1301 C C . LYS A 1 168 ? -11.755 1.942 12.028 1.00 95.56 168 LYS A C 1
ATOM 1303 O O . LYS A 1 168 ? -12.093 1.988 13.210 1.00 95.56 168 LYS A O 1
ATOM 1308 N N . VAL A 1 169 ? -11.066 0.916 11.519 1.00 95.88 169 VAL A N 1
ATOM 1309 C CA . VAL A 1 169 ? -10.673 -0.248 12.324 1.00 95.88 169 VAL A CA 1
ATOM 1310 C C . VAL A 1 169 ? -9.725 0.186 13.450 1.00 95.88 169 VAL A C 1
ATOM 1312 O O . VAL A 1 169 ? -8.661 0.739 13.158 1.00 95.88 169 VAL A O 1
ATOM 1315 N N . PRO A 1 170 ? -10.062 -0.083 14.728 1.00 96.75 170 PRO A N 1
ATOM 1316 C CA . PRO A 1 170 ? -9.188 0.217 15.856 1.00 96.75 170 PRO A CA 1
ATOM 1317 C C . PRO A 1 170 ? -7.827 -0.469 15.727 1.00 96.75 170 PRO A C 1
ATOM 1319 O O . PRO A 1 170 ? -7.735 -1.613 15.276 1.00 96.75 170 PRO A O 1
ATOM 1322 N N . VAL A 1 171 ? -6.771 0.214 16.162 1.00 97.94 171 VAL A N 1
ATOM 1323 C CA . VAL A 1 171 ? -5.389 -0.275 16.092 1.00 97.94 171 VAL A CA 1
ATOM 1324 C C . VAL A 1 171 ? -4.734 -0.272 17.468 1.00 97.94 171 VAL A C 1
ATOM 1326 O O . VAL A 1 171 ? -5.151 0.464 18.359 1.00 97.94 171 VAL A O 1
ATOM 1329 N N . ASN A 1 172 ? -3.693 -1.084 17.637 1.00 96.62 172 ASN A N 1
ATOM 1330 C CA . ASN A 1 172 ? -2.808 -0.992 18.795 1.00 96.62 172 ASN A CA 1
ATOM 1331 C C . ASN A 1 172 ? -1.788 0.155 18.644 1.00 96.62 172 ASN A C 1
ATOM 1333 O O . ASN A 1 172 ? -1.722 0.827 17.613 1.00 96.62 172 ASN A O 1
ATOM 1337 N N . GLU A 1 173 ? -0.926 0.330 19.646 1.00 96.06 173 GLU A N 1
ATOM 1338 C CA . GLU A 1 173 ? 0.125 1.362 19.672 1.00 96.06 173 GLU A CA 1
ATOM 1339 C C . GLU A 1 173 ? 1.096 1.299 18.479 1.00 96.06 173 GLU A C 1
ATOM 1341 O O . GLU A 1 173 ? 1.638 2.315 18.055 1.00 96.06 173 GLU A O 1
ATOM 1346 N N . LYS A 1 174 ? 1.286 0.115 17.882 1.00 95.50 174 LYS A N 1
ATOM 1347 C CA . LYS A 1 174 ? 2.138 -0.096 16.697 1.00 95.50 174 LYS A CA 1
ATOM 1348 C C . LYS A 1 174 ? 1.379 0.090 15.380 1.00 95.50 174 LYS A C 1
ATOM 1350 O O . LYS A 1 174 ? 1.870 -0.312 14.325 1.00 95.50 174 LYS A O 1
ATOM 1355 N N . SER A 1 175 ? 0.177 0.666 15.434 1.00 97.56 175 SER A N 1
ATOM 1356 C CA . SER A 1 175 ? -0.717 0.845 14.287 1.00 97.56 175 SER A CA 1
ATOM 1357 C C . SER A 1 175 ? -1.160 -0.471 13.632 1.00 97.56 175 SER A C 1
ATOM 1359 O O . SER A 1 175 ? -1.528 -0.482 12.460 1.00 97.56 175 SER A O 1
ATOM 1361 N N . ARG A 1 176 ? -1.124 -1.600 14.349 1.00 97.19 176 ARG A N 1
ATOM 1362 C CA . ARG A 1 176 ? -1.645 -2.880 13.847 1.00 97.19 176 ARG A CA 1
ATOM 1363 C C . ARG A 1 176 ? -3.143 -2.976 14.160 1.00 97.19 176 ARG A C 1
ATOM 1365 O O . ARG A 1 176 ? -3.495 -2.763 15.321 1.00 97.19 176 ARG A O 1
ATOM 1372 N N . PRO A 1 177 ? -4.010 -3.318 13.189 1.00 96.75 177 PRO A N 1
ATOM 1373 C CA . PRO A 1 177 ? -5.433 -3.542 13.445 1.00 96.75 177 PRO A CA 1
ATOM 1374 C C . PRO A 1 177 ? -5.686 -4.544 14.580 1.00 96.75 177 PRO A C 1
ATOM 1376 O O . PRO A 1 177 ? -5.076 -5.613 14.607 1.00 96.75 177 PRO A O 1
ATOM 1379 N N . LEU A 1 178 ? -6.578 -4.193 15.513 1.00 94.88 178 LEU A N 1
ATOM 1380 C CA . LEU A 1 178 ? -7.027 -5.080 16.599 1.00 94.88 178 LEU A CA 1
ATOM 1381 C C . LEU A 1 178 ? -7.927 -6.199 16.073 1.00 94.88 178 LEU A C 1
ATOM 1383 O O . LEU A 1 178 ? -7.914 -7.313 16.588 1.00 94.88 178 LEU A O 1
ATOM 1387 N N . VAL A 1 179 ? -8.691 -5.886 15.029 1.00 94.19 179 VAL A N 1
ATOM 1388 C CA . VAL A 1 179 ? -9.440 -6.853 14.236 1.00 94.19 179 VAL A CA 1
ATOM 1389 C C . VAL A 1 179 ? -8.748 -6.963 12.891 1.00 94.19 179 VAL A C 1
ATOM 1391 O O . VAL A 1 179 ? -8.467 -5.955 12.243 1.00 94.19 179 VAL A O 1
ATOM 1394 N N . GLU A 1 180 ? -8.448 -8.188 12.477 1.00 93.50 180 GLU A N 1
ATOM 1395 C CA . GLU A 1 180 ? -7.743 -8.420 11.226 1.00 93.50 180 GLU A CA 1
ATOM 1396 C C . GLU A 1 180 ? -8.568 -7.944 10.031 1.00 93.50 180 GLU A C 1
ATOM 1398 O O . GLU A 1 180 ? -9.754 -8.252 9.904 1.00 93.50 180 GLU A O 1
ATOM 1403 N N . VAL A 1 181 ? -7.903 -7.233 9.126 1.00 93.12 181 VAL A N 1
ATOM 1404 C CA . VAL A 1 181 ? -8.424 -6.907 7.801 1.00 93.12 181 VAL A CA 1
ATOM 1405 C C . VAL A 1 181 ? -7.679 -7.790 6.811 1.00 93.12 181 VAL A C 1
ATOM 1407 O O . VAL A 1 181 ? -6.449 -7.720 6.744 1.00 93.12 181 VAL A O 1
ATOM 1410 N N . ARG A 1 182 ? -8.398 -8.652 6.094 1.00 92.44 182 ARG A N 1
ATOM 1411 C CA . ARG A 1 182 ? -7.822 -9.726 5.272 1.00 92.44 182 ARG A CA 1
ATOM 1412 C C . ARG A 1 182 ? -8.211 -9.596 3.809 1.00 92.44 182 ARG A C 1
ATOM 1414 O O . ARG A 1 182 ? -9.357 -9.272 3.505 1.00 92.44 182 ARG A O 1
ATOM 1421 N N . LEU A 1 183 ? -7.255 -9.894 2.938 1.00 88.50 183 LEU A N 1
ATOM 1422 C CA . LEU A 1 183 ? -7.439 -9.988 1.495 1.00 88.50 183 LEU A CA 1
ATOM 1423 C C . LEU A 1 183 ? -7.922 -11.383 1.103 1.00 88.50 183 LEU A C 1
ATOM 1425 O O . LEU A 1 183 ? -7.431 -12.379 1.630 1.00 88.50 183 LEU A O 1
ATOM 1429 N N . TYR A 1 184 ? -8.875 -11.439 0.179 1.00 81.94 184 TYR A N 1
ATOM 1430 C CA . TYR A 1 184 ? -9.387 -12.681 -0.405 1.00 81.94 184 TYR A CA 1
ATOM 1431 C C . TYR A 1 184 ? -9.731 -12.464 -1.877 1.00 81.94 184 TYR A C 1
ATOM 1433 O O . TYR A 1 184 ? -10.328 -11.437 -2.190 1.00 81.94 184 TYR A O 1
ATOM 1441 N N . ASN A 1 185 ? -9.403 -13.397 -2.763 1.00 66.88 185 ASN A N 1
ATOM 1442 C CA . ASN A 1 185 ? -10.033 -13.474 -4.085 1.00 66.88 185 ASN A CA 1
ATOM 1443 C C . ASN A 1 185 ? -11.519 -13.847 -4.015 1.00 66.88 185 ASN A C 1
ATOM 1445 O O . ASN A 1 185 ? -11.913 -14.615 -3.105 1.00 66.88 185 ASN A O 1
#

Foldseek 3Di:
DAPAAEDEVVLVVPPPQPPPPPVPPDPVSVVLVVPADADPVRHGDPVSCRPPLCVDLFNVQQVVCVVVVVQAFWWQFAADAQFKTKTQANVSPVPHFATPVRAFAAADADPVDALAAFFFKWFDAPFGRGGGRMIMGTGGRDRVCHPTTRGRDGRPPCRVPVVVVRSPFDADPRRGGPRTHGYRD